Protein AF-A0A091N7Y8-F1 (afdb_monomer)

Radius of gyration: 22.03 Å; Cα contacts (8 Å, |Δi|>4): 168; chains: 1; bounding box: 53×44×70 Å

Mean predicted aligned error: 7.28 Å

Foldseek 3Di:
DDELFADDAFPVRLVVLQVCCVPPPPDKDKDWHVLVCLLVVHTGIWIKHFDHPPDQDDPDDDDDDDDGFPVCVVRCVVCVRGMDTDDDDDDDDPVRVVVVVVVCVPCVVVVLVDFSCVVNVVSLVVLVVSLVVLVVVLVVVVVVPPDDPDDPDPPPDPDRSVVSSVVSVVSSVVSNVVSVVSVVVSCVVPVPPDDD

Nearest PDB structures (foldseek):
  6r7i-assembly1_E  TM=8.493E-01  e=4.326E-23  Homo sapiens
  8h38-assembly1_E  TM=5.461E-01  e=2.157E-26  Homo sapiens
  8h3f-assembly1_E  TM=5.373E-01  e=2.561E-25  Homo sapiens
  5m5q-assembly1_A  TM=9.491E-01  e=1.178E-13  Homo sapiens
  5joh-assembly1_A  TM=9.517E-01  e=1.909E-13  Homo sapiens

Structure (mmCIF, N/CA/C/O backbone):
data_AF-A0A091N7Y8-F1
#
_entry.id   AF-A0A091N7Y8-F1
#
loop_
_atom_site.group_PDB
_atom_site.id
_atom_site.type_symbol
_atom_site.label_atom_id
_atom_site.label_alt_id
_atom_site.label_comp_id
_atom_site.label_asym_id
_atom_site.label_entity_id
_atom_site.label_seq_id
_atom_site.pdbx_PDB_ins_code
_atom_site.Cartn_x
_atom_site.Cartn_y
_atom_site.Cartn_z
_atom_site.occupancy
_atom_site.B_iso_or_equiv
_atom_site.auth_seq_id
_atom_site.auth_comp_id
_atom_site.auth_asym_id
_atom_site.auth_atom_id
_atom_site.pdbx_PDB_model_num
ATOM 1 N N . SER A 1 1 ? 11.235 -3.867 3.931 1.00 92.50 1 SER A N 1
ATOM 2 C CA . SER A 1 1 ? 9.963 -3.107 3.927 1.00 92.50 1 SER A CA 1
ATOM 3 C C . SER A 1 1 ? 10.122 -1.894 3.040 1.00 92.50 1 SER A C 1
ATOM 5 O O . SER A 1 1 ? 11.220 -1.352 3.007 1.00 92.50 1 SER A O 1
ATOM 7 N N . HIS A 1 2 ? 9.055 -1.456 2.370 1.00 95.88 2 HIS A N 1
ATOM 8 C CA . HIS A 1 2 ? 9.052 -0.320 1.440 1.00 95.88 2 HIS A CA 1
ATOM 9 C C . HIS A 1 2 ? 8.059 0.753 1.912 1.00 95.88 2 HIS A C 1
ATOM 11 O O . HIS A 1 2 ? 6.894 0.698 1.537 1.00 95.88 2 HIS A O 1
ATOM 17 N N . PRO A 1 3 ? 8.460 1.694 2.786 1.00 95.25 3 PRO A N 1
ATOM 18 C CA . PRO A 1 3 ? 7.527 2.651 3.381 1.00 95.25 3 PRO A CA 1
ATOM 19 C C . PRO A 1 3 ? 7.089 3.731 2.382 1.00 95.25 3 PRO A C 1
ATOM 21 O O . PRO A 1 3 ? 7.898 4.553 1.958 1.00 95.25 3 PRO A O 1
ATOM 24 N N . GLY A 1 4 ? 5.806 3.754 2.029 1.00 92.62 4 GLY A N 1
ATOM 25 C CA . GLY A 1 4 ? 5.171 4.820 1.250 1.00 92.62 4 GLY A CA 1
ATOM 26 C C . GLY A 1 4 ? 5.245 4.670 -0.272 1.00 92.62 4 GLY A C 1
ATOM 27 O O . GLY A 1 4 ? 4.566 5.418 -0.979 1.00 92.62 4 GLY A O 1
ATOM 28 N N . TYR A 1 5 ? 5.976 3.691 -0.806 1.00 93.50 5 TYR A N 1
ATOM 29 C CA . TYR A 1 5 ? 6.160 3.504 -2.254 1.00 93.50 5 TYR A CA 1
ATOM 30 C C . TYR A 1 5 ? 5.699 2.140 -2.787 1.00 93.50 5 TYR A C 1
ATOM 32 O O . TYR A 1 5 ? 5.979 1.821 -3.941 1.00 93.50 5 TYR A O 1
ATOM 40 N N . GLY A 1 6 ? 4.919 1.387 -2.006 1.00 94.12 6 GLY A N 1
ATOM 41 C CA . GLY A 1 6 ? 4.244 0.167 -2.453 1.00 94.12 6 GLY A CA 1
ATOM 42 C C . GLY A 1 6 ? 5.090 -1.101 -2.358 1.00 94.12 6 GLY A C 1
ATOM 43 O O . GLY A 1 6 ? 6.282 -1.070 -2.054 1.00 94.12 6 GLY A O 1
ATOM 44 N N . CYS A 1 7 ? 4.452 -2.240 -2.629 1.00 95.50 7 CYS A N 1
ATOM 45 C CA . CYS A 1 7 ? 5.083 -3.554 -2.544 1.00 95.50 7 CYS A CA 1
ATOM 46 C C . CYS A 1 7 ? 5.507 -4.023 -3.939 1.00 95.50 7 CYS A C 1
ATOM 48 O O . CYS A 1 7 ? 4.667 -4.420 -4.744 1.00 95.50 7 CYS A O 1
ATOM 50 N N . TRP A 1 8 ? 6.808 -3.954 -4.205 1.00 95.06 8 TRP A N 1
ATOM 51 C CA . TRP A 1 8 ? 7.482 -4.360 -5.442 1.00 95.06 8 TRP A CA 1
ATOM 52 C C . TRP A 1 8 ? 8.977 -4.565 -5.146 1.00 95.06 8 TRP A C 1
ATOM 54 O O . TRP A 1 8 ? 9.413 -4.222 -4.049 1.00 95.06 8 TRP A O 1
ATOM 64 N N . LEU A 1 9 ? 9.759 -5.121 -6.077 1.00 95.81 9 LEU A N 1
ATOM 65 C CA . LEU A 1 9 ? 11.206 -5.328 -5.900 1.00 95.81 9 LEU A CA 1
ATOM 66 C C . LEU A 1 9 ? 12.018 -4.341 -6.754 1.00 95.81 9 LEU A C 1
ATOM 68 O O . LEU A 1 9 ? 11.842 -4.306 -7.975 1.00 95.81 9 LEU A O 1
ATOM 72 N N . SER A 1 10 ? 12.913 -3.579 -6.120 1.00 95.44 10 SER A N 1
ATOM 73 C CA . SER A 1 10 ? 13.912 -2.732 -6.793 1.00 95.44 10 SER A CA 1
ATOM 74 C C . SER A 1 10 ? 15.001 -3.559 -7.477 1.00 95.44 10 SER A C 1
ATOM 76 O O . SER A 1 10 ? 15.125 -4.763 -7.233 1.00 95.44 10 SER A O 1
ATOM 78 N N . GLY A 1 11 ? 15.861 -2.929 -8.284 1.00 94.56 11 GLY A N 1
ATOM 79 C CA . GLY A 1 11 ? 17.008 -3.628 -8.881 1.00 94.56 11 GLY A CA 1
ATOM 80 C C . GLY A 1 11 ? 17.951 -4.273 -7.851 1.00 94.56 11 GLY A C 1
ATOM 81 O O . GLY A 1 11 ? 18.497 -5.359 -8.087 1.00 94.56 11 GLY A O 1
ATOM 82 N N . ILE A 1 12 ? 18.097 -3.648 -6.677 1.00 96.69 12 ILE A N 1
ATOM 83 C CA . ILE A 1 12 ? 18.888 -4.180 -5.555 1.00 96.69 12 ILE A CA 1
ATOM 84 C C . ILE A 1 12 ? 18.196 -5.406 -4.952 1.00 96.69 12 ILE A C 1
ATOM 86 O O . ILE A 1 12 ? 18.847 -6.432 -4.722 1.00 96.69 12 ILE A O 1
ATOM 90 N N . ASP A 1 13 ? 16.880 -5.329 -4.743 1.00 97.56 13 ASP A N 1
ATOM 91 C CA . ASP A 1 13 ? 16.094 -6.436 -4.194 1.00 97.56 13 ASP A CA 1
ATOM 92 C C . ASP A 1 13 ? 16.109 -7.641 -5.133 1.00 97.56 13 ASP A C 1
ATOM 94 O O . ASP A 1 13 ? 16.337 -8.763 -4.686 1.00 97.56 13 ASP A O 1
ATOM 98 N N . VAL A 1 14 ? 15.937 -7.418 -6.441 1.00 96.25 14 VAL A N 1
ATOM 99 C CA . VAL A 1 14 ? 15.987 -8.485 -7.448 1.00 96.25 14 VAL A CA 1
ATOM 100 C C . VAL A 1 14 ? 17.349 -9.172 -7.442 1.00 96.25 14 VAL A C 1
ATOM 102 O O . VAL A 1 14 ? 17.414 -10.400 -7.369 1.00 96.25 14 VAL A O 1
ATOM 105 N N . SER A 1 15 ? 18.438 -8.401 -7.456 1.00 95.81 15 SER A N 1
ATOM 106 C CA . SER A 1 15 ? 19.800 -8.951 -7.438 1.00 95.81 15 SER A CA 1
ATOM 107 C C . SER A 1 15 ? 20.057 -9.791 -6.183 1.00 95.81 15 SER A C 1
ATOM 109 O O . SER A 1 15 ? 20.600 -10.895 -6.265 1.00 95.81 15 SER A O 1
ATOM 111 N N . THR A 1 16 ? 19.608 -9.299 -5.026 1.00 97.06 16 THR A N 1
ATOM 112 C CA . THR A 1 16 ? 19.744 -9.985 -3.734 1.00 97.06 16 THR A CA 1
ATOM 113 C C . THR A 1 16 ? 18.896 -11.257 -3.683 1.00 97.06 16 THR A C 1
ATOM 115 O O . THR A 1 16 ? 19.377 -12.317 -3.281 1.00 97.06 16 THR A O 1
ATOM 118 N N . GLN A 1 17 ? 17.650 -11.186 -4.152 1.00 97.19 17 GLN A N 1
ATOM 119 C CA . GLN A 1 17 ? 16.730 -12.318 -4.208 1.00 97.19 17 GLN A CA 1
ATOM 120 C C . GLN A 1 17 ? 17.243 -13.422 -5.140 1.00 97.19 17 GLN A C 1
ATOM 122 O O . GLN A 1 17 ? 17.154 -14.597 -4.793 1.00 97.19 17 GLN A O 1
ATOM 127 N N . MET A 1 18 ? 17.815 -13.071 -6.298 1.00 95.75 18 MET A N 1
ATOM 128 C CA . MET A 1 18 ? 18.426 -14.043 -7.213 1.00 95.75 18 MET A CA 1
ATOM 129 C C . MET A 1 18 ? 19.596 -14.792 -6.568 1.00 95.75 18 MET A C 1
ATOM 131 O O . MET A 1 18 ? 19.709 -16.003 -6.748 1.00 95.75 18 MET A O 1
ATOM 135 N N . LEU A 1 19 ? 20.446 -14.092 -5.809 1.00 96.62 19 LEU A N 1
ATOM 136 C CA . LEU A 1 19 ? 21.555 -14.712 -5.082 1.00 96.62 19 LEU A CA 1
ATOM 137 C C . LEU A 1 19 ? 21.033 -15.684 -4.017 1.00 96.62 19 LEU A C 1
ATOM 139 O O . LEU A 1 19 ? 21.480 -16.828 -3.958 1.00 96.62 19 LEU A O 1
ATOM 143 N N . ASN A 1 20 ? 20.049 -15.271 -3.218 1.00 97.50 20 ASN A N 1
ATOM 144 C CA . ASN A 1 20 ? 19.491 -16.129 -2.171 1.00 97.50 20 ASN A CA 1
ATOM 145 C C . ASN A 1 20 ? 18.757 -17.350 -2.747 1.00 97.50 20 ASN A C 1
ATOM 147 O O . ASN A 1 20 ? 18.970 -18.458 -2.264 1.00 97.50 20 ASN A O 1
ATOM 151 N N . GLN A 1 21 ? 17.983 -17.191 -3.829 1.00 96.62 21 GLN A N 1
ATOM 152 C CA . GLN A 1 21 ? 17.360 -18.317 -4.543 1.00 96.62 21 GLN A CA 1
ATOM 153 C C . GLN A 1 21 ? 18.395 -19.287 -5.149 1.00 96.62 21 GLN A C 1
ATOM 155 O O . GLN A 1 21 ? 18.096 -20.458 -5.355 1.00 96.62 21 GLN A O 1
ATOM 160 N N . GLN A 1 22 ? 19.621 -18.837 -5.443 1.00 94.94 22 GLN A N 1
ATOM 161 C CA . GLN A 1 22 ? 20.667 -19.713 -5.978 1.00 94.94 22 GLN A CA 1
ATOM 162 C C . GLN A 1 22 ? 21.297 -20.616 -4.906 1.00 94.94 22 GLN A C 1
ATOM 164 O O . GLN A 1 22 ? 21.658 -21.753 -5.210 1.00 94.94 22 GLN A O 1
ATOM 169 N N . PHE A 1 23 ? 21.453 -20.122 -3.675 1.00 96.25 23 PHE A N 1
ATOM 170 C CA . PHE A 1 23 ? 22.212 -20.819 -2.626 1.00 96.25 23 PHE A CA 1
ATOM 171 C C . PHE A 1 23 ? 21.363 -21.325 -1.452 1.00 96.25 23 PHE A C 1
ATOM 173 O O . PHE A 1 23 ? 21.835 -22.169 -0.694 1.00 96.25 23 PHE A O 1
ATOM 180 N N . GLN A 1 24 ? 20.136 -20.827 -1.282 1.00 95.94 24 GLN A N 1
ATOM 181 C CA . GLN A 1 24 ? 19.250 -21.128 -0.149 1.00 95.94 24 GLN A CA 1
ATOM 182 C C . GLN A 1 24 ? 17.819 -21.433 -0.613 1.00 95.94 24 GLN A C 1
ATOM 184 O O . GLN A 1 24 ? 16.845 -20.925 -0.064 1.00 95.94 24 GLN A O 1
ATOM 189 N N . GLU A 1 25 ? 17.680 -22.251 -1.653 1.00 93.12 25 GLU A N 1
ATOM 190 C CA . GLU A 1 25 ? 16.362 -22.637 -2.157 1.00 93.12 25 GLU A CA 1
ATOM 191 C C . GLU A 1 25 ? 15.661 -23.610 -1.177 1.00 93.12 25 GLU A C 1
ATOM 193 O O . GLU A 1 25 ? 16.293 -24.577 -0.740 1.00 93.12 25 GLU A O 1
ATOM 198 N N . PRO A 1 26 ? 14.366 -23.416 -0.840 1.00 95.31 26 PRO A N 1
ATOM 199 C CA . PRO A 1 26 ? 13.443 -22.388 -1.335 1.00 95.31 26 PRO A CA 1
ATOM 200 C C . PRO A 1 26 ? 13.566 -21.020 -0.643 1.00 95.31 26 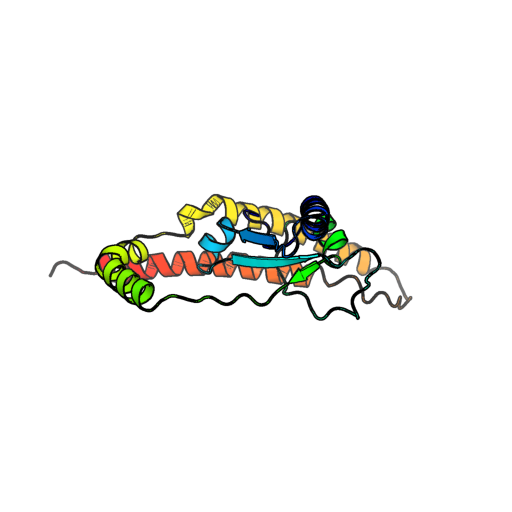PRO A C 1
ATOM 202 O O . PRO A 1 26 ? 13.544 -20.935 0.582 1.00 95.31 26 PRO A O 1
ATOM 205 N N . PHE A 1 27 ? 13.568 -19.936 -1.436 1.00 97.62 27 PHE A N 1
ATOM 206 C CA . PHE A 1 27 ? 13.603 -18.556 -0.925 1.00 97.62 27 PHE A CA 1
ATOM 207 C C . PHE A 1 27 ? 12.477 -17.670 -1.497 1.00 97.62 27 PHE A C 1
ATOM 209 O O . PHE A 1 27 ? 12.131 -17.769 -2.675 1.00 97.62 27 PHE A O 1
ATOM 216 N N . VAL A 1 28 ? 11.895 -16.777 -0.690 1.00 97.75 28 VAL A N 1
ATOM 217 C CA . VAL A 1 28 ? 10.803 -15.866 -1.099 1.00 97.75 28 VAL A CA 1
ATOM 218 C C . VAL A 1 28 ? 11.030 -14.464 -0.537 1.00 97.75 28 VAL A C 1
ATOM 220 O O . VAL A 1 28 ? 11.398 -14.316 0.627 1.00 97.75 28 VAL A O 1
ATOM 223 N N . ALA A 1 29 ? 10.804 -13.435 -1.355 1.00 97.94 29 ALA A N 1
ATOM 224 C CA . ALA A 1 29 ? 10.858 -12.047 -0.914 1.00 97.94 29 ALA A CA 1
ATOM 225 C C . ALA A 1 29 ? 9.470 -11.598 -0.449 1.00 97.94 29 ALA A C 1
ATOM 227 O O . ALA A 1 29 ? 8.511 -11.654 -1.215 1.00 97.94 29 ALA A O 1
ATOM 228 N N . VAL A 1 30 ? 9.362 -11.117 0.788 1.00 97.94 30 VAL A N 1
ATOM 229 C CA . VAL A 1 30 ? 8.138 -10.490 1.306 1.00 97.94 30 VAL A CA 1
ATOM 230 C C . VAL A 1 30 ? 8.391 -9.003 1.498 1.00 97.94 30 VAL A C 1
ATOM 232 O O . VAL A 1 30 ? 9.322 -8.602 2.200 1.00 97.94 30 VAL A O 1
ATOM 235 N N . VAL A 1 31 ? 7.544 -8.179 0.893 1.00 97.88 31 VAL A N 1
ATOM 236 C CA . VAL A 1 31 ? 7.585 -6.721 1.014 1.00 97.88 31 VAL A CA 1
ATOM 237 C C . VAL A 1 31 ? 6.347 -6.265 1.768 1.00 97.88 31 VAL A C 1
ATOM 239 O O . VAL A 1 31 ? 5.243 -6.733 1.512 1.00 97.88 31 VAL A O 1
ATOM 242 N N . ILE A 1 32 ? 6.548 -5.355 2.718 1.00 97.69 32 ILE A N 1
ATOM 243 C CA . ILE A 1 32 ? 5.491 -4.738 3.519 1.00 97.69 32 ILE A CA 1
ATOM 244 C C . ILE A 1 32 ? 5.654 -3.225 3.409 1.00 97.69 32 ILE A C 1
ATOM 246 O O . ILE A 1 32 ? 6.766 -2.719 3.616 1.00 97.69 32 ILE A O 1
ATOM 250 N N . ASP A 1 33 ? 4.556 -2.522 3.132 1.00 96.88 33 ASP A N 1
ATOM 251 C CA . ASP A 1 33 ? 4.467 -1.062 3.203 1.00 96.88 33 ASP A CA 1
ATOM 252 C C . ASP A 1 33 ? 3.663 -0.659 4.457 1.00 96.88 33 ASP A C 1
ATOM 254 O O . ASP A 1 33 ? 2.423 -0.656 4.442 1.00 96.88 33 ASP A O 1
ATOM 258 N N . PRO A 1 34 ? 4.342 -0.352 5.581 1.00 95.69 34 PRO A N 1
ATOM 259 C CA . PRO A 1 34 ? 3.660 -0.005 6.825 1.00 95.69 34 PRO A CA 1
ATOM 260 C C . PRO A 1 34 ? 2.919 1.332 6.720 1.00 95.69 34 PRO A C 1
ATOM 262 O O . PRO A 1 34 ? 1.841 1.482 7.290 1.00 95.69 34 PRO A O 1
ATOM 265 N N . THR A 1 35 ? 3.452 2.284 5.953 1.00 95.00 35 THR A N 1
ATOM 266 C CA . THR A 1 35 ? 2.857 3.610 5.783 1.00 95.00 35 THR A CA 1
ATOM 267 C C . THR A 1 35 ? 1.524 3.505 5.052 1.00 95.00 35 THR A C 1
ATOM 269 O O . THR A 1 35 ? 0.509 3.986 5.550 1.00 95.00 35 THR A O 1
ATOM 272 N N . ARG A 1 36 ? 1.484 2.785 3.924 1.00 94.25 36 ARG A N 1
ATOM 273 C CA . ARG A 1 36 ? 0.230 2.540 3.191 1.00 94.25 36 ARG A CA 1
ATOM 274 C C . ARG A 1 36 ? -0.746 1.671 3.963 1.00 94.25 36 ARG A C 1
ATOM 276 O O . ARG A 1 36 ? -1.949 1.842 3.801 1.00 94.25 36 ARG A O 1
ATOM 283 N N . THR A 1 37 ? -0.250 0.764 4.806 1.00 94.69 37 THR A N 1
ATOM 284 C CA . THR A 1 37 ? -1.114 -0.046 5.674 1.00 94.69 37 THR A CA 1
ATOM 285 C C . THR A 1 37 ? -1.926 0.830 6.627 1.00 94.69 37 THR A C 1
ATOM 287 O O . THR A 1 37 ? -3.128 0.615 6.782 1.00 94.69 37 THR A O 1
ATOM 290 N N . ILE A 1 38 ? -1.292 1.847 7.219 1.00 91.31 38 ILE A N 1
ATOM 291 C CA . ILE A 1 38 ? -1.964 2.809 8.102 1.00 91.31 38 ILE A CA 1
ATOM 292 C C . ILE A 1 38 ? -2.967 3.656 7.308 1.00 91.31 38 ILE A C 1
ATOM 294 O O . ILE A 1 38 ? -4.106 3.810 7.743 1.00 91.31 38 ILE A O 1
ATOM 298 N N . SER A 1 39 ? -2.572 4.166 6.136 1.00 89.44 39 SER A N 1
ATOM 299 C CA . SER A 1 39 ? -3.417 5.052 5.320 1.00 89.44 39 SER A CA 1
ATOM 300 C C . SER A 1 39 ? -4.649 4.366 4.741 1.00 89.44 39 SER A C 1
ATOM 302 O O . SER A 1 39 ? -5.750 4.908 4.808 1.00 89.44 39 SER A O 1
ATOM 304 N N . ALA A 1 40 ? -4.479 3.161 4.199 1.00 89.44 40 ALA A N 1
ATOM 305 C CA . ALA A 1 40 ? -5.557 2.420 3.556 1.00 89.44 40 ALA A CA 1
ATOM 306 C C . ALA A 1 40 ? -6.419 1.622 4.550 1.00 89.44 40 ALA A C 1
ATOM 308 O O . ALA A 1 40 ? -7.472 1.113 4.167 1.00 89.44 40 ALA A O 1
ATOM 309 N N . GLY A 1 41 ? -5.965 1.443 5.798 1.00 89.56 41 GLY A N 1
ATOM 310 C CA . GLY A 1 41 ? -6.630 0.581 6.782 1.00 89.56 41 GLY A CA 1
ATOM 311 C C . GLY A 1 41 ? -6.614 -0.910 6.414 1.00 89.56 41 GLY A C 1
ATOM 312 O O . GLY A 1 41 ? -7.377 -1.698 6.971 1.00 89.56 41 GLY A O 1
ATOM 313 N N . LYS A 1 42 ? -5.757 -1.309 5.468 1.00 93.19 42 LYS A N 1
ATOM 314 C CA . LYS A 1 42 ? -5.602 -2.682 4.972 1.00 93.19 42 LYS A CA 1
ATOM 315 C C . LYS A 1 42 ? -4.121 -3.014 4.876 1.00 93.19 42 LYS A C 1
ATOM 317 O O . LYS A 1 42 ? -3.344 -2.208 4.377 1.00 93.19 42 LYS A O 1
ATOM 322 N N . VAL A 1 43 ? -3.746 -4.217 5.314 1.00 95.88 43 VAL A N 1
ATOM 323 C CA . VAL A 1 43 ? -2.361 -4.704 5.242 1.00 95.88 43 VAL A CA 1
ATOM 324 C C . VAL A 1 43 ? -1.868 -4.656 3.797 1.00 95.88 43 VAL A C 1
ATOM 326 O O . VAL A 1 43 ? -2.414 -5.334 2.926 1.00 95.88 43 VAL A O 1
ATOM 329 N N . ASN A 1 44 ? -0.841 -3.843 3.554 1.00 95.44 44 ASN A N 1
ATOM 330 C CA . ASN A 1 44 ? -0.170 -3.734 2.267 1.00 95.44 44 ASN A CA 1
ATOM 331 C C . ASN A 1 44 ? 1.069 -4.636 2.287 1.00 95.44 44 ASN A C 1
ATOM 333 O O . ASN A 1 44 ? 2.092 -4.300 2.892 1.00 95.44 44 ASN A O 1
ATOM 337 N N . LEU A 1 45 ? 0.923 -5.821 1.696 1.00 96.31 45 LEU A N 1
ATOM 338 C CA . LEU A 1 45 ? 1.913 -6.889 1.709 1.00 96.31 45 LEU A CA 1
ATOM 339 C C . LEU A 1 45 ? 1.921 -7.578 0.347 1.00 96.31 45 LEU A C 1
ATOM 341 O O . LEU A 1 45 ? 0.863 -7.932 -0.171 1.00 96.31 45 LEU A O 1
ATOM 345 N N . GLY A 1 46 ? 3.114 -7.794 -0.200 1.00 96.00 46 GLY A N 1
ATOM 346 C CA . GLY A 1 46 ? 3.329 -8.606 -1.394 1.00 96.00 46 GLY A CA 1
ATOM 347 C C . GLY A 1 46 ? 4.383 -9.681 -1.154 1.00 96.00 46 GLY A C 1
ATOM 348 O O . GLY A 1 46 ? 5.348 -9.459 -0.419 1.00 96.00 46 GLY A O 1
ATOM 349 N N . ALA A 1 47 ? 4.197 -10.842 -1.776 1.00 97.19 47 ALA A N 1
ATOM 350 C CA . ALA A 1 47 ? 5.188 -11.910 -1.829 1.00 97.19 47 ALA A CA 1
ATOM 351 C C . ALA A 1 47 ? 5.643 -12.094 -3.277 1.00 97.19 47 ALA A C 1
ATOM 353 O O . ALA A 1 47 ? 4.815 -12.145 -4.187 1.00 97.19 47 ALA A O 1
ATOM 354 N N . PHE A 1 48 ? 6.951 -12.184 -3.487 1.00 96.12 48 PHE A N 1
ATOM 355 C CA . PHE A 1 48 ? 7.558 -12.164 -4.810 1.00 96.12 48 PHE A CA 1
ATOM 356 C C . PHE A 1 48 ? 8.669 -13.199 -4.934 1.00 96.12 48 PHE A C 1
ATOM 358 O O . PHE A 1 48 ? 9.381 -13.510 -3.972 1.00 96.12 48 PHE A O 1
ATOM 365 N N . ARG A 1 49 ? 8.854 -13.689 -6.159 1.00 96.19 49 ARG A N 1
ATOM 366 C CA . ARG A 1 49 ? 10.010 -14.497 -6.556 1.00 96.19 49 ARG A CA 1
ATOM 367 C C . ARG A 1 49 ? 10.564 -14.000 -7.876 1.00 96.19 49 ARG A C 1
ATOM 369 O O . ARG A 1 49 ? 9.805 -13.607 -8.758 1.00 96.19 49 ARG A O 1
ATOM 376 N N . THR A 1 50 ? 11.885 -14.033 -8.010 1.00 95.81 50 THR A N 1
ATOM 377 C CA . THR A 1 50 ? 12.561 -13.627 -9.244 1.00 95.81 50 THR A CA 1
ATOM 378 C C . THR A 1 50 ? 12.630 -14.785 -10.227 1.00 95.81 50 THR A C 1
ATOM 380 O O . THR A 1 50 ? 12.768 -15.951 -9.836 1.00 95.81 50 THR A O 1
ATOM 383 N N . TYR A 1 51 ? 12.542 -14.467 -11.516 1.00 94.44 51 TYR A N 1
ATOM 384 C CA . TYR A 1 51 ? 12.760 -15.447 -12.571 1.00 94.44 51 TYR A CA 1
ATOM 385 C C . TYR A 1 51 ? 14.249 -15.842 -12.645 1.00 94.44 51 TYR A C 1
ATOM 387 O O . TYR A 1 51 ? 15.126 -14.986 -12.492 1.00 94.44 51 TYR A O 1
ATOM 395 N N . PRO A 1 52 ? 14.573 -17.123 -12.901 1.00 92.25 52 PRO A N 1
ATOM 396 C CA . PRO A 1 52 ? 15.951 -17.551 -13.128 1.00 92.25 52 PRO A CA 1
ATOM 397 C C . PRO A 1 52 ? 16.592 -16.864 -14.342 1.00 92.25 52 PRO A C 1
ATOM 399 O O . PRO A 1 52 ? 15.911 -16.506 -15.305 1.00 92.25 52 PRO A O 1
ATOM 402 N N . LYS A 1 53 ? 17.928 -16.739 -14.347 1.00 89.38 53 LYS A N 1
ATOM 403 C CA . LYS A 1 53 ? 18.660 -16.204 -15.509 1.00 89.38 53 LYS A CA 1
ATOM 404 C C . LYS A 1 53 ? 18.345 -17.023 -16.764 1.00 89.38 53 LYS A C 1
ATOM 406 O O . LYS A 1 53 ? 18.463 -18.243 -16.754 1.00 89.38 53 LYS A O 1
ATOM 411 N N . GLY A 1 54 ? 17.983 -16.334 -17.845 1.00 87.81 54 GLY A N 1
ATOM 412 C CA . GLY A 1 54 ? 17.660 -16.950 -19.136 1.00 87.81 54 GLY A CA 1
ATOM 413 C C . GLY A 1 54 ? 16.205 -17.400 -19.287 1.00 87.81 54 GLY A C 1
ATOM 414 O O . GLY A 1 54 ? 15.800 -17.733 -20.398 1.00 87.81 54 GLY A O 1
ATOM 415 N N . TYR A 1 55 ? 15.400 -17.361 -18.222 1.00 89.69 55 TYR A N 1
ATOM 416 C CA . TYR A 1 55 ? 13.960 -17.562 -18.334 1.00 89.69 55 TYR A CA 1
ATOM 417 C C . TYR A 1 55 ? 13.281 -16.262 -18.773 1.00 89.69 55 TYR A C 1
ATOM 419 O O . TYR A 1 55 ? 13.480 -15.212 -18.162 1.00 89.69 55 TYR A O 1
ATOM 427 N N . LYS A 1 56 ? 12.463 -16.338 -19.825 1.00 84.56 56 LYS A N 1
ATOM 428 C CA . LYS A 1 56 ? 11.612 -15.233 -20.269 1.00 84.56 56 LYS A CA 1
ATOM 429 C C . LYS A 1 56 ? 10.156 -15.621 -20.006 1.00 84.56 56 LYS A C 1
ATOM 431 O O . LYS A 1 56 ? 9.721 -16.633 -20.558 1.00 84.56 56 LYS A O 1
ATOM 436 N N . PRO A 1 57 ? 9.411 -14.866 -19.184 1.00 82.25 57 PRO A N 1
ATOM 437 C CA . PRO A 1 57 ? 8.013 -15.181 -18.944 1.00 82.25 57 PRO A CA 1
ATOM 438 C C . PRO A 1 57 ? 7.197 -15.067 -20.245 1.00 82.25 57 PRO A C 1
ATOM 440 O O . PRO A 1 57 ? 7.514 -14.216 -21.088 1.00 82.25 57 PRO A O 1
ATOM 443 N N . PRO A 1 58 ? 6.168 -15.914 -20.440 1.00 79.62 58 PRO A N 1
ATOM 444 C CA . PRO A 1 58 ? 5.145 -15.660 -21.455 1.00 79.62 58 PRO A CA 1
ATOM 445 C C . PRO A 1 58 ? 4.474 -14.309 -21.161 1.00 79.62 58 PRO A C 1
ATOM 447 O O . PRO A 1 58 ? 4.409 -13.929 -19.994 1.00 79.62 58 PRO A O 1
ATOM 450 N N . ASP A 1 59 ? 4.041 -13.583 -22.205 1.00 65.25 59 ASP A N 1
ATOM 451 C CA . ASP A 1 59 ? 3.532 -12.200 -22.107 1.00 65.25 59 ASP A CA 1
ATOM 452 C C . ASP A 1 59 ? 2.652 -12.015 -20.860 1.00 65.25 59 ASP A C 1
ATOM 454 O O . ASP A 1 59 ? 1.616 -12.665 -20.708 1.00 65.25 59 ASP A O 1
ATOM 458 N N . GLU A 1 60 ? 3.146 -11.193 -19.930 1.00 63.56 60 GLU A N 1
ATOM 459 C CA . GLU A 1 60 ? 2.605 -11.096 -18.578 1.00 63.56 60 GLU A CA 1
ATOM 460 C C . GLU A 1 60 ? 1.177 -10.544 -18.584 1.00 63.56 60 GLU A C 1
ATOM 462 O O . GLU A 1 60 ? 0.855 -9.576 -19.278 1.00 63.56 60 GLU A O 1
ATOM 467 N N . GLY A 1 61 ? 0.327 -11.152 -17.751 1.00 56.88 61 GLY A N 1
ATOM 468 C CA . GLY A 1 61 ? -0.962 -10.581 -17.384 1.00 56.88 61 GLY A CA 1
ATOM 469 C C . GLY A 1 61 ? -0.800 -9.240 -16.653 1.00 56.88 61 GLY A C 1
ATOM 470 O O . GLY A 1 61 ? 0.296 -8.894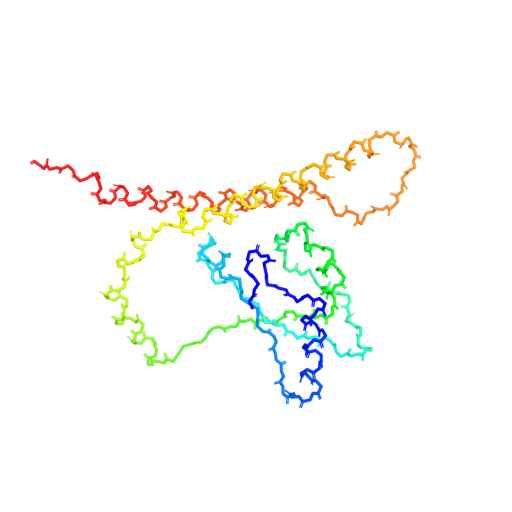 -16.209 1.00 56.88 61 GLY A O 1
ATOM 471 N N . PRO A 1 62 ? -1.883 -8.459 -16.523 1.00 53.47 62 PRO A N 1
ATOM 472 C CA . PRO A 1 62 ? -1.820 -7.133 -15.923 1.00 53.47 62 PRO A CA 1
ATOM 473 C C . PRO A 1 62 ? -1.314 -7.217 -14.478 1.00 53.47 62 PRO A C 1
ATOM 475 O O . PRO A 1 62 ? -1.962 -7.809 -13.617 1.00 53.47 62 PRO A O 1
ATOM 478 N N . SER A 1 63 ? -0.158 -6.602 -14.217 1.00 63.97 63 SER A N 1
ATOM 479 C CA . SER A 1 63 ? 0.311 -6.341 -12.856 1.00 63.97 63 SER A CA 1
ATOM 480 C C . SER A 1 63 ? -0.697 -5.435 -12.142 1.00 63.97 63 SER A C 1
ATOM 482 O O . SER A 1 63 ? -1.235 -4.500 -12.745 1.00 63.97 63 SER A O 1
ATOM 484 N N . GLU A 1 64 ? -0.989 -5.722 -10.872 1.00 70.44 64 GLU A N 1
ATOM 485 C CA . GLU A 1 64 ? -1.912 -4.916 -10.071 1.00 70.44 64 GLU A CA 1
ATOM 486 C C . GLU A 1 64 ? -1.387 -3.474 -9.982 1.00 70.44 64 GLU A C 1
ATOM 488 O O . GLU A 1 64 ? -0.261 -3.234 -9.543 1.00 70.44 64 GLU A O 1
ATOM 493 N N . TYR A 1 65 ? -2.192 -2.502 -10.431 1.00 80.19 65 TYR A N 1
ATOM 494 C CA . TYR A 1 65 ? -1.786 -1.096 -10.436 1.00 80.19 65 TYR A CA 1
ATOM 495 C C . TYR A 1 65 ? -1.541 -0.607 -9.009 1.00 80.19 65 TYR A C 1
ATOM 497 O O . TYR A 1 65 ? -2.423 -0.660 -8.150 1.00 80.19 65 TYR A O 1
ATOM 505 N N . GLN A 1 66 ? -0.362 -0.039 -8.783 1.00 84.56 66 GLN A N 1
ATOM 506 C CA . GLN A 1 66 ? -0.017 0.638 -7.544 1.00 84.56 66 GLN A CA 1
ATOM 507 C C . GLN A 1 66 ? 0.525 2.027 -7.873 1.00 84.56 66 GLN A C 1
ATOM 509 O O . GLN A 1 66 ? 1.328 2.190 -8.786 1.00 84.56 66 GLN A O 1
ATOM 514 N N . THR A 1 67 ? 0.123 3.033 -7.098 1.00 87.56 67 THR A N 1
ATOM 515 C CA . THR A 1 67 ? 0.721 4.371 -7.162 1.00 87.56 67 THR A CA 1
ATOM 516 C C . THR A 1 67 ? 2.195 4.271 -6.783 1.00 87.56 67 THR A C 1
ATOM 518 O O . THR A 1 67 ? 2.492 3.926 -5.641 1.00 87.56 67 THR A O 1
ATOM 521 N N . ILE A 1 68 ? 3.116 4.555 -7.699 1.00 92.50 68 ILE A N 1
ATOM 522 C CA . ILE A 1 68 ? 4.559 4.609 -7.422 1.00 92.50 68 ILE A CA 1
ATOM 523 C C . ILE A 1 68 ? 4.994 6.080 -7.484 1.00 92.50 68 ILE A C 1
ATOM 525 O O . ILE A 1 68 ? 4.607 6.763 -8.438 1.00 92.50 68 ILE A O 1
ATOM 529 N N . PRO A 1 69 ? 5.740 6.593 -6.489 1.00 91.94 69 PRO A N 1
ATOM 530 C CA . PRO A 1 69 ? 6.308 7.936 -6.557 1.00 91.94 69 PRO A CA 1
ATOM 531 C C . PRO A 1 69 ? 7.224 8.122 -7.771 1.00 91.94 69 PRO A C 1
ATOM 533 O O . PRO A 1 69 ? 7.896 7.176 -8.197 1.00 91.94 69 PRO A O 1
ATOM 536 N N . LEU A 1 70 ? 7.282 9.332 -8.323 1.00 90.12 70 LEU A N 1
ATOM 537 C CA . LEU A 1 70 ? 8.053 9.639 -9.533 1.00 90.12 70 LEU A CA 1
ATOM 538 C C . LEU A 1 70 ? 9.534 9.288 -9.392 1.00 90.12 70 LEU A C 1
ATOM 540 O O . LEU A 1 70 ? 10.110 8.685 -10.292 1.00 90.12 70 LEU A O 1
ATOM 544 N N . ASN A 1 71 ? 10.132 9.553 -8.233 1.00 91.31 71 ASN A N 1
ATOM 545 C CA . ASN A 1 71 ? 11.533 9.223 -7.956 1.00 91.31 71 ASN A CA 1
ATOM 546 C C . ASN A 1 71 ? 11.837 7.708 -7.906 1.00 91.31 71 ASN A C 1
ATOM 548 O O . ASN A 1 71 ? 12.992 7.320 -7.728 1.00 91.31 71 ASN A O 1
ATOM 552 N N . LYS A 1 72 ? 10.819 6.845 -8.016 1.00 91.62 72 LYS A N 1
ATOM 553 C CA . LYS A 1 72 ? 10.935 5.379 -8.010 1.00 91.62 72 LYS A CA 1
ATOM 554 C C . LYS A 1 72 ? 10.362 4.709 -9.259 1.00 91.62 72 LYS A C 1
ATOM 556 O O . LYS A 1 72 ? 10.584 3.516 -9.454 1.00 91.62 72 LYS A O 1
ATOM 561 N N . ILE A 1 73 ? 9.637 5.446 -10.099 1.00 89.00 73 ILE A N 1
ATOM 562 C CA . ILE A 1 73 ? 8.876 4.867 -11.212 1.00 89.00 73 ILE A CA 1
ATOM 563 C C . ILE A 1 73 ? 9.773 4.265 -12.301 1.00 89.00 73 ILE A C 1
ATOM 565 O O . ILE A 1 73 ? 9.400 3.269 -12.918 1.00 89.00 73 ILE A O 1
ATOM 569 N N . GLU A 1 74 ? 10.963 4.833 -12.511 1.00 88.25 74 GLU A N 1
ATOM 570 C CA . GLU A 1 74 ? 11.933 4.338 -13.494 1.00 88.25 74 GLU A CA 1
ATOM 571 C C . GLU A 1 74 ? 12.509 2.981 -13.078 1.00 88.25 74 GLU A C 1
ATOM 573 O O . GLU A 1 74 ? 12.444 2.023 -13.846 1.00 88.25 74 GLU A O 1
ATOM 578 N N . ASP A 1 75 ? 12.995 2.875 -11.837 1.00 89.38 75 ASP A N 1
ATOM 579 C CA . ASP A 1 75 ? 13.527 1.629 -11.270 1.00 89.38 75 ASP A CA 1
ATOM 580 C C . ASP A 1 75 ? 12.461 0.523 -11.272 1.00 89.38 75 ASP A C 1
ATOM 582 O O . ASP A 1 75 ? 12.703 -0.594 -11.737 1.00 89.38 75 ASP A O 1
ATOM 586 N N . PHE A 1 76 ? 11.230 0.860 -10.874 1.00 88.69 76 PHE A N 1
ATOM 587 C CA . PHE A 1 76 ? 10.097 -0.054 -10.988 1.00 88.69 76 PHE A CA 1
ATOM 588 C C . PHE A 1 76 ? 9.889 -0.534 -12.433 1.00 88.69 76 PHE A C 1
ATOM 590 O O . PHE A 1 76 ? 9.785 -1.738 -12.669 1.00 88.69 76 PHE A O 1
ATOM 597 N N . GLY A 1 77 ? 9.859 0.380 -13.407 1.00 85.75 77 GLY A N 1
ATOM 598 C CA . GLY A 1 77 ? 9.610 0.055 -14.814 1.00 85.75 77 GLY A CA 1
ATOM 599 C C . GLY A 1 77 ? 10.677 -0.840 -15.455 1.00 85.75 77 GLY A C 1
ATOM 600 O O . GLY A 1 77 ? 10.353 -1.639 -16.334 1.00 85.75 77 GLY A O 1
ATOM 601 N N . VAL A 1 78 ? 11.932 -0.744 -15.008 1.00 88.06 78 VAL A N 1
ATOM 602 C CA . VAL A 1 78 ? 13.041 -1.583 -15.499 1.00 88.06 78 VAL A CA 1
ATOM 603 C C . VAL A 1 78 ? 12.971 -3.003 -14.931 1.00 88.06 78 VAL A C 1
ATOM 605 O O . VAL A 1 78 ? 13.257 -3.974 -15.641 1.00 88.06 78 VAL A O 1
ATOM 608 N N . HIS A 1 79 ? 12.589 -3.141 -13.661 1.00 90.38 79 HIS A N 1
ATOM 609 C CA . HIS A 1 79 ? 12.711 -4.402 -12.928 1.00 90.38 79 HIS A CA 1
ATOM 610 C C . HIS A 1 79 ? 11.397 -5.171 -12.753 1.00 90.38 79 HIS A C 1
ATOM 612 O O . HIS A 1 79 ? 11.447 -6.356 -12.424 1.00 90.38 79 HIS A O 1
ATOM 618 N N . CYS A 1 80 ? 10.232 -4.572 -13.027 1.00 88.44 80 CYS A N 1
ATOM 619 C CA . CYS A 1 80 ? 8.923 -5.201 -12.798 1.00 88.44 80 CYS A CA 1
ATOM 620 C C . CYS A 1 80 ? 8.712 -6.539 -13.524 1.00 88.44 80 CYS A C 1
ATOM 622 O O . CYS A 1 80 ? 7.960 -7.367 -13.032 1.00 88.44 80 CYS A O 1
ATOM 624 N N . LYS A 1 81 ? 9.416 -6.780 -14.638 1.00 89.06 81 LYS A N 1
ATOM 625 C CA . LYS A 1 81 ? 9.344 -8.031 -15.420 1.00 89.06 81 LYS A CA 1
ATOM 626 C C . LYS A 1 81 ? 10.316 -9.122 -14.959 1.00 89.06 81 LYS A C 1
ATOM 628 O O . LYS A 1 81 ? 10.432 -10.167 -15.597 1.00 89.06 81 LYS A O 1
ATOM 633 N N . GLN A 1 82 ? 11.106 -8.859 -13.918 1.00 91.69 82 GLN A N 1
ATOM 634 C CA . GLN A 1 82 ? 12.137 -9.781 -13.425 1.00 91.69 82 GLN A CA 1
ATOM 635 C C . GLN A 1 82 ? 11.627 -10.673 -12.286 1.00 91.69 82 GLN A C 1
ATOM 637 O O . GLN A 1 82 ? 12.335 -11.581 -11.846 1.00 91.69 82 GLN A O 1
ATOM 642 N N . TYR A 1 83 ? 10.403 -10.441 -11.819 1.00 93.25 83 TYR A N 1
ATOM 643 C CA . TYR A 1 83 ? 9.764 -11.187 -10.746 1.00 93.25 83 TYR A CA 1
ATOM 644 C C . TYR A 1 83 ? 8.263 -11.309 -10.988 1.00 93.25 83 TYR A C 1
ATOM 646 O O . TYR A 1 83 ? 7.688 -10.563 -11.770 1.00 93.25 83 TYR A O 1
ATOM 654 N N . TYR A 1 84 ? 7.630 -12.235 -10.278 1.00 92.81 84 TYR A N 1
ATOM 655 C CA . TYR A 1 84 ? 6.180 -12.398 -10.267 1.00 92.81 84 TYR A CA 1
ATOM 656 C C . TYR A 1 84 ? 5.645 -12.330 -8.841 1.00 92.81 84 TYR A C 1
ATOM 658 O O . TYR A 1 84 ? 6.340 -12.678 -7.880 1.00 92.81 84 TYR A O 1
ATOM 666 N N . ALA A 1 85 ? 4.402 -11.869 -8.715 1.00 93.12 85 ALA A N 1
ATOM 667 C CA . ALA A 1 85 ? 3.673 -11.874 -7.458 1.00 93.12 85 ALA A CA 1
ATOM 668 C C . ALA A 1 85 ? 3.099 -13.269 -7.181 1.00 93.12 85 ALA A C 1
ATOM 670 O O . ALA A 1 85 ? 2.584 -13.933 -8.081 1.00 93.12 85 ALA A O 1
ATOM 671 N N . LEU A 1 86 ? 3.183 -13.702 -5.927 1.00 94.44 86 LEU A N 1
ATOM 672 C CA . LEU A 1 86 ? 2.542 -14.914 -5.436 1.00 94.44 86 LEU A CA 1
ATOM 673 C C . LEU A 1 86 ? 1.216 -14.550 -4.771 1.00 94.44 86 LEU A C 1
ATOM 675 O O . LEU A 1 86 ? 1.102 -13.509 -4.122 1.00 94.44 86 LEU A O 1
ATOM 679 N N . GLU A 1 87 ? 0.227 -15.434 -4.889 1.00 94.94 87 GLU A N 1
ATOM 680 C CA . GLU A 1 87 ? -1.016 -15.299 -4.138 1.00 94.94 87 GLU A CA 1
ATOM 681 C C . GLU A 1 87 ? -0.735 -15.474 -2.640 1.00 94.94 87 GLU A C 1
ATOM 683 O O . GLU A 1 87 ? -0.241 -16.512 -2.192 1.00 94.94 87 GLU A O 1
ATOM 688 N N . VAL A 1 88 ? -1.042 -14.440 -1.858 1.00 95.56 88 VAL A N 1
ATOM 689 C CA . VAL A 1 88 ? -0.879 -14.462 -0.404 1.00 95.56 88 VAL A CA 1
ATOM 690 C C . VAL A 1 88 ? -2.190 -14.887 0.240 1.00 95.56 88 VAL A C 1
ATOM 692 O O . VAL A 1 88 ? -3.227 -14.256 0.041 1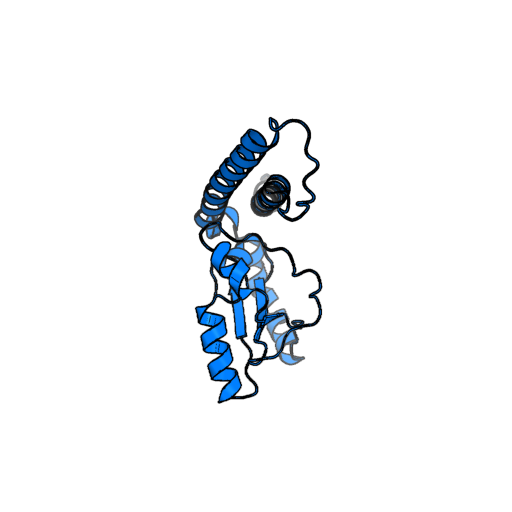.00 95.56 88 VAL A O 1
ATOM 695 N N . SER A 1 89 ? -2.125 -15.914 1.083 1.00 96.62 89 SER A N 1
ATOM 696 C CA . SER A 1 89 ? -3.225 -16.315 1.957 1.00 96.62 89 SER A CA 1
ATOM 697 C C . SER A 1 89 ? -2.834 -16.163 3.425 1.00 96.62 89 SER A C 1
ATOM 699 O O . SER A 1 89 ? -1.664 -16.247 3.799 1.00 96.62 89 SER A O 1
ATOM 701 N N . TYR A 1 90 ? -3.836 -15.923 4.270 1.00 95.81 90 TYR A N 1
ATOM 702 C CA . TYR A 1 90 ? -3.669 -15.833 5.715 1.00 95.81 90 TYR A CA 1
ATOM 703 C C . TYR A 1 90 ? -4.302 -17.050 6.374 1.00 95.81 90 TYR A C 1
ATOM 705 O O . TYR A 1 90 ? -5.408 -17.459 6.019 1.00 95.81 90 TYR A O 1
ATOM 713 N N . PHE A 1 91 ? -3.636 -17.591 7.386 1.00 97.12 91 PHE A N 1
ATOM 714 C CA . PHE A 1 91 ? -4.179 -18.649 8.223 1.00 97.12 91 PHE A CA 1
ATOM 715 C C . PHE A 1 91 ? -3.986 -18.289 9.693 1.00 97.12 91 PHE A C 1
ATOM 717 O O . PHE A 1 91 ? -3.125 -17.490 10.056 1.00 97.12 91 PHE A O 1
ATOM 724 N N . LYS A 1 92 ? -4.819 -18.872 10.549 1.00 96.56 92 LYS A N 1
ATOM 725 C CA . LYS A 1 92 ? -4.692 -18.783 12.004 1.00 96.56 92 LYS A CA 1
ATOM 726 C C . LYS A 1 92 ? -5.056 -20.126 12.608 1.00 96.56 92 LYS A C 1
ATOM 728 O O . LYS A 1 92 ? -5.960 -20.796 12.099 1.00 96.56 92 LYS A O 1
ATOM 733 N N . SER A 1 93 ? -4.382 -20.523 13.682 1.00 97.94 93 SER A N 1
ATOM 734 C CA . SER A 1 93 ? -4.735 -21.758 14.378 1.00 97.94 93 SER A CA 1
ATOM 735 C C . SER A 1 93 ? -6.045 -21.605 15.163 1.00 97.94 93 SER A C 1
ATOM 737 O O . SER A 1 93 ? -6.563 -20.503 15.385 1.00 97.94 93 SER A O 1
ATOM 739 N N . SER A 1 94 ? -6.596 -22.731 15.621 1.00 97.44 94 SER A N 1
ATOM 740 C CA . SER A 1 94 ? -7.768 -22.729 16.503 1.00 97.44 94 SER A CA 1
ATOM 741 C C . SER A 1 94 ? -7.488 -22.026 17.837 1.00 97.44 94 SER A C 1
ATOM 743 O O . SER A 1 94 ? -8.405 -21.424 18.402 1.00 97.44 94 SER A O 1
ATOM 745 N N . LEU A 1 95 ? -6.239 -22.065 18.317 1.00 97.44 95 LEU A N 1
ATOM 746 C CA . LEU A 1 95 ? -5.796 -21.363 19.518 1.00 97.44 95 LEU A CA 1
ATOM 747 C C . LEU A 1 95 ? -5.643 -19.860 19.260 1.00 97.44 95 LEU A C 1
ATOM 749 O O . LEU A 1 95 ? -6.207 -19.075 20.020 1.00 97.44 95 LEU A O 1
ATOM 753 N N . ASP A 1 96 ? -4.991 -19.456 18.164 1.00 97.50 96 ASP A N 1
ATOM 754 C CA . ASP A 1 96 ? -4.826 -18.036 17.808 1.00 97.50 96 ASP A CA 1
ATOM 755 C C . ASP A 1 96 ? -6.177 -17.344 17.674 1.00 97.50 96 ASP A C 1
ATOM 757 O O . ASP A 1 96 ? -6.362 -16.229 18.154 1.00 97.50 96 ASP A O 1
ATOM 761 N N . ARG A 1 97 ? -7.166 -18.025 17.079 1.00 96.19 97 ARG A N 1
ATOM 762 C CA . ARG A 1 97 ? -8.531 -17.499 16.989 1.00 96.19 97 ARG A CA 1
ATOM 763 C C . ARG A 1 97 ? -9.107 -17.180 18.370 1.00 96.19 97 ARG A C 1
ATOM 765 O O . ARG A 1 97 ? -9.643 -16.091 18.541 1.00 96.19 97 ARG A O 1
ATOM 772 N N . LYS A 1 98 ? -8.993 -18.106 19.330 1.00 96.50 98 LYS A N 1
ATOM 773 C CA . LYS A 1 98 ? -9.486 -17.907 20.704 1.00 96.50 98 LYS A CA 1
ATOM 774 C C . LYS A 1 98 ? -8.732 -16.775 21.403 1.00 96.50 98 LYS A C 1
ATOM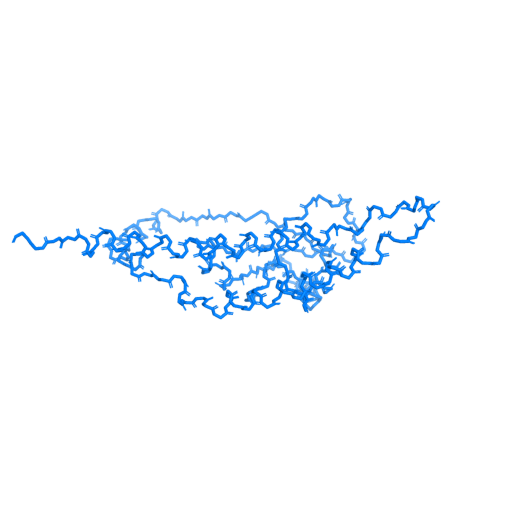 776 O O . LYS A 1 98 ? -9.350 -15.954 22.070 1.00 96.50 98 LYS A O 1
ATOM 781 N N . LEU A 1 99 ? -7.410 -16.709 21.237 1.00 96.88 99 LEU A N 1
ATOM 782 C CA . LEU A 1 99 ? -6.583 -15.667 21.848 1.00 96.88 99 LEU A CA 1
ATOM 783 C C . LEU A 1 99 ? -6.903 -14.276 21.290 1.00 96.88 99 LEU A C 1
ATOM 785 O O . LEU A 1 99 ? -7.060 -13.337 22.065 1.00 96.88 99 LEU A O 1
ATOM 789 N N . LEU A 1 100 ? -7.057 -14.143 19.971 1.00 96.06 100 LEU A N 1
ATOM 790 C CA . LEU A 1 100 ? -7.419 -12.877 19.326 1.00 96.06 100 LEU A CA 1
ATOM 791 C C . LEU A 1 100 ? -8.823 -12.404 19.730 1.00 96.06 100 LEU A C 1
ATOM 793 O O . LEU A 1 100 ? -9.034 -11.209 19.914 1.00 96.06 100 LEU A O 1
ATOM 797 N N . GLU A 1 101 ? -9.764 -13.329 19.920 1.00 95.00 101 GLU A N 1
ATOM 798 C CA . GLU A 1 101 ? -11.111 -13.028 20.418 1.00 95.00 101 GLU A CA 1
ATOM 799 C C . GLU A 1 101 ? -11.075 -12.501 21.863 1.00 95.00 101 GLU A C 1
ATOM 801 O O . GLU A 1 101 ? -11.672 -11.470 22.168 1.00 95.00 101 GLU A O 1
ATOM 806 N N . LEU A 1 102 ? -10.290 -13.135 22.740 1.00 95.81 102 LEU A N 1
ATOM 807 C CA . LEU A 1 102 ? -10.082 -12.647 24.108 1.00 95.81 102 LEU A CA 1
ATOM 808 C C . LEU A 1 102 ? -9.352 -11.299 24.145 1.00 95.81 102 LEU A C 1
ATOM 810 O O . LEU A 1 102 ? -9.659 -10.458 24.991 1.00 95.81 102 LEU A O 1
ATOM 814 N N . LEU A 1 103 ? -8.400 -11.079 23.236 1.00 94.94 103 LEU A N 1
ATOM 815 C CA . LEU A 1 103 ? -7.690 -9.809 23.113 1.00 94.94 103 LEU A CA 1
ATOM 816 C C . LEU A 1 103 ? -8.645 -8.687 22.691 1.00 94.94 103 LEU A C 1
ATOM 818 O O . LEU A 1 103 ? -8.582 -7.586 23.243 1.00 94.94 103 LEU A O 1
ATOM 822 N N . TRP A 1 104 ? -9.565 -8.973 21.768 1.00 94.62 104 TRP A N 1
ATOM 823 C CA . TRP A 1 104 ? -10.540 -8.001 21.276 1.00 94.62 104 TRP A CA 1
ATOM 824 C C . TRP A 1 104 ? -11.415 -7.424 22.393 1.00 94.62 104 TRP A C 1
ATOM 826 O O . TRP A 1 104 ? -11.658 -6.217 22.410 1.00 94.62 104 TRP A O 1
ATOM 836 N N . ASN A 1 105 ? -11.764 -8.235 23.399 1.00 92.81 105 ASN A N 1
ATOM 837 C CA . ASN A 1 105 ? -12.528 -7.794 24.575 1.00 92.81 105 ASN A CA 1
ATOM 838 C C . ASN A 1 105 ? -11.870 -6.632 25.339 1.00 92.81 105 ASN A C 1
ATOM 840 O O . ASN A 1 105 ? -12.559 -5.890 26.038 1.00 92.81 105 ASN A O 1
ATOM 844 N N . LYS A 1 106 ? -10.549 -6.454 25.208 1.00 92.31 106 LYS A N 1
ATOM 845 C CA . LYS A 1 106 ? -9.807 -5.327 25.795 1.00 92.31 106 LYS A CA 1
ATOM 846 C C . LYS A 1 106 ? -9.333 -4.304 24.762 1.00 92.31 106 LYS A C 1
ATOM 848 O O . LYS A 1 106 ? -9.171 -3.139 25.106 1.00 92.31 106 LYS A O 1
ATOM 853 N N . TYR A 1 107 ? -9.088 -4.721 23.521 1.00 92.00 107 TYR A N 1
ATOM 854 C CA . TYR A 1 107 ? -8.407 -3.895 22.519 1.00 92.00 107 TYR A CA 1
ATOM 855 C C . TYR A 1 107 ? -9.347 -3.062 21.633 1.00 92.00 107 TYR A C 1
ATOM 857 O O . TYR A 1 107 ? -8.878 -2.148 20.957 1.00 92.00 107 TYR A O 1
ATOM 865 N N . TRP A 1 108 ? -10.661 -3.321 21.653 1.00 91.44 108 TRP A N 1
ATOM 866 C CA . TRP A 1 108 ? -11.653 -2.607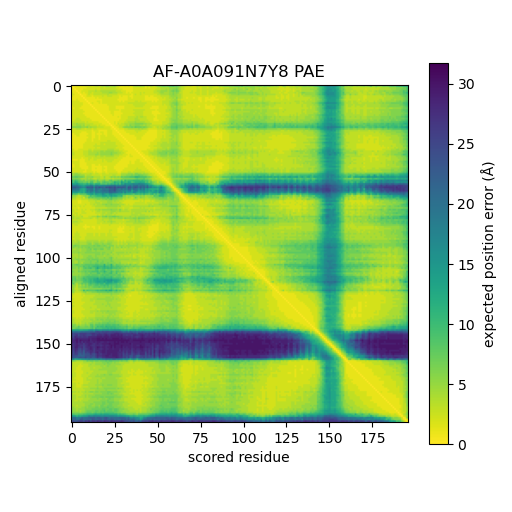 20.828 1.00 91.44 108 TRP A CA 1
ATOM 867 C C . TRP A 1 108 ? -11.605 -1.077 20.985 1.00 91.44 108 TRP A C 1
ATOM 869 O O . TRP A 1 108 ? -11.848 -0.348 20.023 1.00 91.44 108 TRP A O 1
ATOM 879 N N . VAL A 1 109 ? -11.238 -0.582 22.174 1.00 91.25 109 VAL A N 1
ATOM 880 C CA . VAL A 1 109 ? -11.115 0.857 22.459 1.00 91.25 109 VAL A CA 1
ATOM 881 C C . VAL A 1 109 ? -10.111 1.524 21.516 1.00 91.25 109 VAL A C 1
ATOM 883 O O . VAL A 1 109 ? -10.360 2.631 21.049 1.00 91.25 109 VAL A O 1
ATOM 886 N N . ASN A 1 110 ? -9.018 0.839 21.163 1.00 88.31 110 ASN A N 1
ATOM 887 C CA . ASN A 1 110 ? -7.992 1.384 20.268 1.00 88.31 110 ASN A CA 1
ATOM 888 C C . ASN A 1 110 ? -8.519 1.629 18.852 1.00 88.31 110 ASN A C 1
ATOM 890 O O . ASN A 1 110 ? -8.117 2.586 18.192 1.00 88.31 110 ASN A O 1
ATOM 894 N N . THR A 1 111 ? -9.459 0.806 18.386 1.00 85.25 111 THR A N 1
ATOM 895 C CA . THR A 1 111 ? -10.112 1.018 17.091 1.00 85.25 111 THR A CA 1
ATOM 896 C C . THR A 1 111 ? -10.912 2.319 17.090 1.00 85.25 111 THR A C 1
ATOM 898 O O . THR A 1 111 ? -10.863 3.062 16.112 1.00 85.25 111 THR A O 1
ATOM 901 N N . LEU A 1 112 ? -11.578 2.641 18.202 1.00 85.88 112 LEU A N 1
ATOM 902 C CA . LEU A 1 112 ? -12.400 3.846 18.345 1.00 85.88 112 LEU A CA 1
ATOM 903 C C . LEU A 1 112 ? -11.625 5.080 18.820 1.00 85.88 112 LEU A C 1
ATOM 905 O O . LEU A 1 112 ? -12.173 6.174 18.778 1.00 85.88 112 LEU A O 1
ATOM 909 N N . SER A 1 113 ? -10.377 4.945 19.265 1.00 85.50 113 SER A N 1
ATOM 910 C CA . SER A 1 113 ? -9.528 6.085 19.637 1.00 85.50 113 SER A CA 1
ATOM 911 C C . SER A 1 113 ? -8.541 6.482 18.537 1.00 85.50 113 SER A C 1
ATOM 913 O O . SER A 1 113 ? -8.046 7.609 18.539 1.00 85.50 113 SER A O 1
ATOM 915 N N . SER A 1 114 ? -8.283 5.599 17.567 1.00 83.62 114 SER A N 1
ATOM 916 C CA . SER A 1 114 ? -7.346 5.866 16.474 1.00 83.62 114 SER A CA 1
ATOM 917 C C . SER A 1 114 ? -7.767 7.049 15.586 1.00 83.62 114 SER A C 1
ATOM 919 O O . SER A 1 114 ? -8.948 7.395 15.455 1.00 83.62 114 SER A O 1
ATOM 921 N N . SER A 1 115 ? -6.777 7.711 14.985 1.00 86.44 115 SER A N 1
ATOM 922 C CA . SER A 1 115 ? -6.977 8.820 14.051 1.00 86.44 115 SER A CA 1
ATOM 923 C C . SER A 1 115 ? -5.937 8.754 12.938 1.00 86.44 115 SER A C 1
ATOM 925 O O . SER A 1 115 ? -4.845 9.305 13.075 1.00 86.44 115 SER A O 1
ATOM 927 N N . SER A 1 116 ? -6.275 8.071 11.838 1.00 86.19 116 SER A N 1
ATOM 928 C CA . SER A 1 116 ? -5.348 7.891 10.715 1.00 86.19 116 SER A CA 1
ATOM 929 C C . SER A 1 116 ? -4.854 9.231 10.176 1.00 86.19 116 SER A C 1
ATOM 931 O O . SER A 1 116 ? -3.647 9.384 10.070 1.00 86.19 116 SER A O 1
ATOM 933 N N . LEU A 1 117 ? -5.748 10.218 10.000 1.00 87.94 117 LEU A N 1
ATOM 934 C CA . LEU A 1 117 ? -5.443 11.572 9.499 1.00 87.94 117 LEU A CA 1
ATOM 935 C C . LEU A 1 117 ? -4.236 12.249 10.156 1.00 87.94 117 LEU A C 1
ATOM 937 O O . LEU A 1 117 ? -3.529 13.006 9.499 1.00 87.94 117 LEU A O 1
ATOM 941 N N . LEU A 1 118 ? -4.043 12.032 11.458 1.00 89.50 118 LEU A N 1
ATOM 942 C CA . LEU A 1 118 ? -2.939 12.637 12.201 1.00 89.50 118 LEU A CA 1
ATOM 943 C C . LEU A 1 118 ? -1.699 11.744 12.172 1.00 89.50 118 LEU A C 1
ATOM 945 O O . LEU A 1 118 ? -0.584 12.238 12.053 1.00 89.50 118 LEU A O 1
ATOM 949 N N . THR A 1 119 ? -1.884 10.427 12.265 1.00 89.06 119 THR A N 1
ATOM 950 C CA . THR A 1 119 ? -0.780 9.461 12.314 1.00 89.06 119 THR A CA 1
ATOM 951 C C . THR A 1 119 ? 0.014 9.395 11.007 1.00 89.06 119 THR A C 1
ATOM 953 O O . THR A 1 119 ? 1.215 9.145 11.049 1.00 89.06 119 THR A O 1
ATOM 956 N N . ASN A 1 120 ? -0.621 9.612 9.853 1.00 87.75 120 ASN A N 1
ATOM 957 C CA . ASN A 1 120 ? 0.010 9.519 8.531 1.00 87.75 120 ASN A CA 1
ATOM 958 C C . ASN A 1 120 ? -0.011 10.850 7.751 1.00 87.75 120 ASN A C 1
ATOM 960 O O . ASN A 1 120 ? 0.020 10.844 6.515 1.00 87.75 120 ASN A O 1
ATOM 964 N N . ALA A 1 121 ? -0.080 11.984 8.457 1.00 91.88 121 ALA A N 1
ATOM 965 C CA . ALA A 1 121 ? -0.208 13.305 7.844 1.00 91.88 121 ALA A CA 1
ATOM 966 C C . ALA A 1 121 ? 0.915 13.584 6.826 1.00 91.88 121 ALA A C 1
ATOM 968 O O . ALA A 1 121 ? 0.623 13.920 5.680 1.00 91.88 121 ALA A O 1
ATOM 969 N N . ASP A 1 122 ? 2.174 13.336 7.205 1.00 93.94 122 ASP A N 1
ATOM 970 C CA . ASP A 1 122 ? 3.350 13.559 6.347 1.00 93.94 122 ASP A CA 1
ATOM 971 C C . ASP A 1 122 ? 3.345 12.694 5.080 1.00 93.94 122 ASP A C 1
ATOM 973 O O . ASP A 1 122 ? 3.795 13.113 4.015 1.00 93.94 122 ASP A O 1
ATOM 977 N N . TYR A 1 123 ? 2.812 11.473 5.170 1.00 93.62 123 TYR A N 1
ATOM 978 C CA . TYR A 1 123 ? 2.646 10.625 3.992 1.00 93.62 123 TYR A CA 1
ATOM 979 C C . TYR A 1 123 ? 1.624 11.229 3.034 1.00 93.62 123 TYR A C 1
ATOM 981 O O . TYR A 1 123 ? 1.878 11.319 1.834 1.00 93.62 123 TYR A O 1
ATOM 989 N N . THR A 1 124 ? 0.480 11.659 3.564 1.00 92.75 124 THR A N 1
ATOM 990 C CA . THR A 1 124 ? -0.606 12.220 2.757 1.00 92.75 124 THR A CA 1
ATOM 991 C C . THR A 1 124 ? -0.151 13.501 2.058 1.00 92.75 124 THR A C 1
ATOM 993 O O . THR A 1 124 ? -0.362 13.645 0.856 1.00 92.75 124 THR A O 1
ATOM 996 N N . THR A 1 125 ? 0.545 14.397 2.765 1.00 94.94 125 THR A N 1
ATOM 997 C CA . THR A 1 125 ? 1.119 15.614 2.166 1.00 94.94 125 THR A CA 1
ATOM 998 C C . THR A 1 125 ? 2.203 15.281 1.140 1.00 94.94 125 THR A C 1
ATOM 1000 O O . THR A 1 125 ? 2.212 15.859 0.055 1.00 94.94 125 THR A O 1
ATOM 1003 N N . GLY A 1 126 ? 3.057 14.292 1.415 1.00 95.44 126 GLY A N 1
ATOM 1004 C CA . GLY A 1 126 ? 4.048 13.787 0.461 1.00 95.44 126 GLY A CA 1
ATOM 1005 C C . GLY A 1 126 ? 3.429 13.243 -0.832 1.00 95.44 126 GLY A C 1
ATOM 1006 O O . GLY A 1 126 ? 3.945 13.507 -1.915 1.00 95.44 126 GLY A O 1
ATOM 1007 N N . GLN A 1 127 ? 2.297 12.531 -0.753 1.00 94.44 127 GLN A N 1
ATOM 1008 C CA . GLN A 1 127 ? 1.559 12.090 -1.947 1.00 94.44 127 GLN A CA 1
ATOM 1009 C C . GLN A 1 127 ? 0.986 13.265 -2.748 1.00 94.44 127 GLN A C 1
ATOM 1011 O O . GLN A 1 127 ? 0.940 13.185 -3.971 1.00 94.44 127 GLN A O 1
ATOM 1016 N N . VAL A 1 128 ? 0.585 14.360 -2.094 1.00 95.81 128 VAL A N 1
ATOM 1017 C CA . VAL A 1 128 ? 0.119 15.574 -2.786 1.00 95.81 128 VAL A CA 1
ATOM 1018 C C . VAL A 1 128 ? 1.261 16.256 -3.545 1.00 95.81 128 VAL A C 1
ATOM 1020 O O . VAL A 1 128 ? 1.055 16.670 -4.684 1.00 95.81 128 VAL A O 1
ATOM 1023 N N . PHE A 1 129 ? 2.465 16.329 -2.965 1.00 97.00 129 PHE A N 1
ATOM 1024 C CA . PHE A 1 129 ? 3.645 16.842 -3.675 1.00 97.00 129 PHE A CA 1
ATOM 1025 C C . PHE A 1 129 ? 3.976 16.000 -4.915 1.00 97.00 129 PHE A C 1
ATOM 1027 O O . PHE A 1 129 ? 4.095 16.547 -6.009 1.00 97.00 129 PHE A O 1
ATOM 1034 N N . ASP A 1 130 ? 4.033 14.672 -4.771 1.00 96.12 130 ASP A N 1
ATOM 1035 C CA . ASP A 1 130 ? 4.276 13.750 -5.892 1.00 96.12 130 ASP A CA 1
ATOM 1036 C C . ASP A 1 130 ? 3.191 13.858 -6.981 1.00 96.12 130 ASP A C 1
ATOM 1038 O O . ASP A 1 130 ? 3.483 13.853 -8.177 1.00 96.12 130 ASP A O 1
ATOM 1042 N N . LEU A 1 131 ? 1.925 14.011 -6.580 1.00 95.88 131 LEU A N 1
ATOM 1043 C CA . LEU A 1 131 ? 0.811 14.216 -7.503 1.00 95.88 131 LEU A CA 1
ATOM 1044 C C . LEU A 1 131 ? 0.937 15.535 -8.278 1.00 95.88 131 LEU A C 1
ATOM 1046 O O . LEU A 1 131 ? 0.630 15.562 -9.470 1.00 95.88 131 LEU A O 1
ATOM 1050 N N . SER A 1 132 ? 1.394 16.609 -7.629 1.00 96.75 132 SER A N 1
ATOM 1051 C CA . SER A 1 132 ? 1.627 17.903 -8.280 1.00 96.75 132 SER A CA 1
ATOM 1052 C C . SER A 1 132 ? 2.636 17.772 -9.421 1.00 96.75 132 SER A C 1
ATOM 1054 O O . SER A 1 132 ? 2.362 18.205 -10.538 1.00 96.75 132 SER A O 1
ATOM 1056 N N . GLU A 1 133 ? 3.766 17.107 -9.173 1.00 95.69 133 GLU A N 1
ATOM 1057 C CA . GLU A 1 133 ? 4.782 16.849 -10.201 1.00 95.69 133 GLU A CA 1
ATOM 1058 C C . GLU A 1 133 ? 4.243 15.949 -11.331 1.00 95.69 133 GLU A C 1
ATOM 1060 O O . GLU A 1 133 ? 4.513 16.182 -12.513 1.00 95.69 133 GLU A O 1
ATOM 1065 N N . LYS A 1 134 ? 3.432 14.930 -11.008 1.00 94.19 134 LYS A N 1
ATOM 1066 C CA . LYS A 1 134 ? 2.787 14.066 -12.019 1.00 94.19 134 LYS A CA 1
ATOM 1067 C C . LYS A 1 134 ? 1.834 14.845 -12.921 1.00 94.19 134 LYS A C 1
ATOM 1069 O O . LYS A 1 134 ? 1.792 14.585 -14.127 1.00 94.19 134 LYS A O 1
ATOM 1074 N N . LEU A 1 135 ? 1.078 15.783 -12.354 1.00 94.50 135 LEU A N 1
ATOM 1075 C CA . LEU A 1 135 ? 0.170 16.643 -13.106 1.00 94.50 135 LEU A CA 1
ATOM 1076 C C . LEU A 1 135 ? 0.942 17.584 -14.038 1.00 94.50 135 LEU A C 1
ATOM 1078 O O . LEU A 1 135 ? 0.591 17.655 -15.216 1.00 94.50 135 LEU A O 1
ATOM 1082 N N . GLU A 1 136 ? 2.037 18.194 -13.581 1.00 94.25 136 GLU A N 1
ATOM 1083 C CA . GLU A 1 136 ? 2.915 19.022 -14.425 1.00 94.25 136 GLU A CA 1
ATOM 1084 C C . GLU A 1 136 ? 3.474 18.225 -15.621 1.00 94.25 136 GLU A C 1
ATOM 1086 O O . GLU A 1 136 ? 3.424 18.668 -16.772 1.00 94.25 136 GLU A O 1
ATOM 1091 N N . GLN A 1 137 ? 3.918 16.982 -15.393 1.00 90.81 137 GLN A N 1
ATOM 1092 C CA . GLN A 1 137 ? 4.355 16.101 -16.483 1.00 90.81 137 GLN A CA 1
ATOM 1093 C C . GLN A 1 137 ? 3.228 15.729 -17.458 1.00 90.81 137 GLN A C 1
ATOM 1095 O O . GLN A 1 137 ? 3.497 15.501 -18.643 1.00 90.81 137 GLN A O 1
ATOM 1100 N N . SER A 1 138 ? 1.988 15.614 -16.974 1.00 90.12 138 SER A N 1
ATOM 1101 C CA . SER A 1 138 ? 0.821 15.327 -17.816 1.00 90.12 138 SER A CA 1
ATOM 1102 C C . SER A 1 138 ? 0.427 16.534 -18.675 1.00 90.12 138 SER A C 1
ATOM 1104 O O . SER A 1 138 ? 0.135 16.372 -19.860 1.00 90.12 138 SER A O 1
ATOM 1106 N N . GLU A 1 139 ? 0.525 17.748 -18.129 1.00 90.94 139 GLU A N 1
ATOM 1107 C CA . GLU A 1 139 ? 0.295 18.995 -18.860 1.00 90.94 139 GLU A CA 1
ATOM 1108 C C . GLU A 1 139 ? 1.322 19.166 -19.984 1.00 90.94 139 GLU A C 1
ATOM 1110 O O . GLU A 1 139 ? 0.954 19.406 -21.137 1.00 90.94 139 GLU A O 1
ATOM 1115 N N . ALA A 1 140 ? 2.607 18.939 -19.692 1.00 89.25 140 ALA A N 1
ATOM 1116 C CA . ALA A 1 140 ? 3.671 19.003 -20.693 1.00 89.25 140 ALA A CA 1
ATOM 1117 C C . ALA A 1 140 ? 3.463 18.004 -21.850 1.00 89.25 140 ALA A C 1
ATOM 1119 O O . ALA A 1 140 ? 3.782 18.312 -23.005 1.00 89.25 140 ALA A O 1
ATOM 1120 N N . GLN A 1 141 ? 2.912 16.817 -21.564 1.00 85.94 141 GLN A N 1
ATOM 1121 C CA . GLN A 1 141 ? 2.564 15.823 -22.585 1.00 85.94 141 GLN A CA 1
ATOM 1122 C C . GLN A 1 141 ? 1.441 16.325 -23.505 1.00 85.94 141 GLN A C 1
ATOM 1124 O O . GLN A 1 141 ? 1.536 16.169 -24.723 1.00 85.94 141 GLN A O 1
ATOM 1129 N N . LEU A 1 142 ? 0.406 16.956 -22.947 1.00 82.44 142 LEU A N 1
ATOM 1130 C CA . LEU A 1 142 ? -0.712 17.507 -23.719 1.00 82.44 142 LEU A CA 1
ATOM 1131 C C . LEU A 1 142 ? -0.293 18.736 -24.541 1.00 82.44 142 LEU A C 1
ATOM 1133 O O . LEU A 1 142 ? -0.656 18.843 -25.714 1.00 82.44 142 LEU A O 1
ATOM 1137 N N . GLY A 1 143 ? 0.531 19.619 -23.969 1.00 76.81 143 GLY A N 1
ATOM 1138 C CA . GLY A 1 143 ? 1.029 20.825 -24.638 1.00 76.81 143 GLY A CA 1
ATOM 1139 C C . GLY A 1 143 ? 1.894 20.536 -25.870 1.00 76.81 143 GLY A C 1
ATOM 1140 O O . GLY A 1 143 ? 1.856 21.290 -26.841 1.00 76.81 143 GLY A O 1
ATOM 1141 N N . ARG A 1 144 ? 2.632 19.416 -25.877 1.00 68.69 144 ARG A N 1
ATOM 1142 C CA . ARG A 1 144 ? 3.411 18.963 -27.047 1.00 68.69 144 ARG A CA 1
ATOM 1143 C C . ARG A 1 144 ? 2.622 18.071 -28.014 1.00 68.69 144 ARG A C 1
ATOM 1145 O O . ARG A 1 144 ? 3.032 17.941 -29.163 1.00 68.69 144 ARG A O 1
ATOM 1152 N N . GLY A 1 145 ? 1.515 17.469 -27.574 1.00 57.75 145 GLY A N 1
ATOM 1153 C CA . GLY A 1 145 ? 0.722 16.518 -28.363 1.00 57.75 145 GLY A CA 1
ATOM 1154 C C . GLY A 1 145 ? -0.294 17.144 -29.326 1.00 57.75 145 GLY A C 1
ATOM 1155 O O . GLY A 1 145 ? -0.752 16.465 -30.237 1.00 57.75 145 GLY A O 1
ATOM 1156 N N . SER A 1 146 ? -0.635 18.427 -29.163 1.00 51.97 146 SER A N 1
ATOM 1157 C CA . SER A 1 146 ? -1.789 19.030 -29.856 1.00 51.97 146 SER A CA 1
ATOM 1158 C C . SER A 1 146 ? -1.473 19.788 -31.162 1.00 51.97 146 SER A C 1
ATOM 1160 O O . SER A 1 146 ? -2.385 20.333 -31.775 1.00 51.97 146 SER A O 1
ATOM 1162 N N . PHE A 1 147 ? -0.212 19.849 -31.622 1.00 48.19 147 PHE A N 1
ATOM 1163 C CA . PHE A 1 147 ? 0.169 20.748 -32.736 1.00 48.19 147 PHE A CA 1
ATOM 1164 C C . PHE A 1 147 ? 1.022 20.162 -33.876 1.00 48.19 147 PHE A C 1
ATOM 1166 O O . PHE A 1 147 ? 1.471 20.925 -34.731 1.00 48.19 147 PHE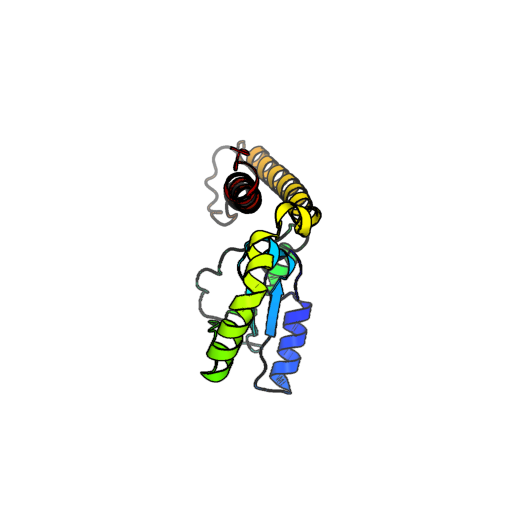 A O 1
ATOM 1173 N N . MET A 1 148 ? 1.209 18.840 -33.978 1.00 52.72 148 MET A N 1
ATOM 1174 C CA . MET A 1 148 ? 1.827 18.255 -35.181 1.00 52.72 148 MET A CA 1
ATOM 1175 C C . MET A 1 148 ? 0.758 17.710 -36.135 1.00 52.72 148 MET A C 1
ATOM 1177 O O . MET A 1 148 ? 0.204 16.633 -35.937 1.00 52.72 148 MET A O 1
ATOM 1181 N N . LEU A 1 149 ? 0.464 18.505 -37.169 1.00 47.00 149 LEU A N 1
ATOM 1182 C CA . LEU A 1 149 ? -0.361 18.148 -38.321 1.00 47.00 149 LEU A CA 1
ATOM 1183 C C . LEU A 1 149 ? 0.004 16.757 -38.884 1.00 47.00 149 LEU A C 1
ATOM 1185 O O . LEU A 1 149 ? 1.118 16.550 -39.359 1.00 47.00 149 LEU A O 1
ATOM 1189 N N . GLY A 1 150 ? -0.987 15.868 -38.963 1.00 49.00 150 GLY A N 1
ATOM 1190 C CA . GLY A 1 150 ? -1.167 15.013 -40.141 1.00 49.00 150 GLY A CA 1
ATOM 1191 C C . GLY A 1 150 ? -0.371 13.711 -40.253 1.00 49.00 150 GLY A C 1
ATOM 1192 O O . GLY A 1 150 ? -0.366 13.139 -41.339 1.00 49.00 150 GLY A O 1
ATOM 1193 N N . LEU A 1 151 ? 0.247 13.195 -39.190 1.00 42.31 151 LEU A N 1
ATOM 1194 C CA . LEU A 1 151 ? 0.806 11.841 -39.216 1.00 42.31 151 LEU A CA 1
ATOM 1195 C C . LEU A 1 151 ? 0.231 11.027 -38.058 1.00 42.31 151 LEU A C 1
ATOM 1197 O O . LEU A 1 151 ? 0.605 11.233 -36.908 1.00 42.31 151 LEU A O 1
ATOM 1201 N N . GLU A 1 152 ? -0.688 10.111 -38.369 1.00 46.34 152 GLU A N 1
ATOM 1202 C CA . GLU A 1 152 ? -1.105 9.049 -37.453 1.00 46.34 152 GLU A CA 1
ATOM 1203 C C . GLU A 1 152 ? 0.110 8.159 -37.159 1.00 46.34 152 GLU A C 1
ATOM 1205 O O . GLU A 1 152 ? 0.354 7.150 -37.821 1.00 46.34 152 GLU A O 1
ATOM 1210 N N . THR A 1 153 ? 0.930 8.554 -36.186 1.00 41.69 153 THR A N 1
ATOM 1211 C CA . THR A 1 153 ? 1.964 7.683 -35.649 1.00 41.69 153 THR A CA 1
ATOM 1212 C C . THR A 1 153 ? 1.328 6.744 -34.640 1.00 41.69 153 THR A C 1
ATOM 1214 O O . THR A 1 153 ? 0.680 7.117 -33.664 1.00 41.69 153 THR A O 1
ATOM 1217 N N . HIS A 1 154 ? 1.513 5.471 -34.938 1.00 39.88 154 HIS A N 1
ATOM 1218 C CA . HIS A 1 154 ? 0.978 4.298 -34.279 1.00 39.88 154 HIS A CA 1
ATOM 1219 C C . HIS A 1 154 ? 1.593 4.053 -32.879 1.00 39.88 154 HIS A C 1
ATOM 1221 O O . HIS A 1 154 ? 1.842 2.907 -32.514 1.00 39.88 154 HIS A O 1
ATOM 1227 N N . ASP A 1 155 ? 1.828 5.089 -32.069 1.00 42.34 155 ASP A N 1
ATOM 1228 C CA . ASP A 1 155 ? 2.445 4.978 -30.736 1.00 42.34 155 ASP A CA 1
ATOM 1229 C C . ASP A 1 155 ? 1.399 4.946 -29.610 1.00 42.34 155 ASP A C 1
ATOM 1231 O O . ASP A 1 155 ? 1.385 5.738 -28.670 1.00 42.34 155 ASP A O 1
ATOM 1235 N N . LYS A 1 156 ? 0.524 3.938 -29.667 1.00 42.91 156 LYS A N 1
ATOM 1236 C CA . LYS A 1 156 ? -0.368 3.515 -28.568 1.00 42.91 156 LYS A CA 1
ATOM 1237 C C . LYS A 1 156 ? 0.403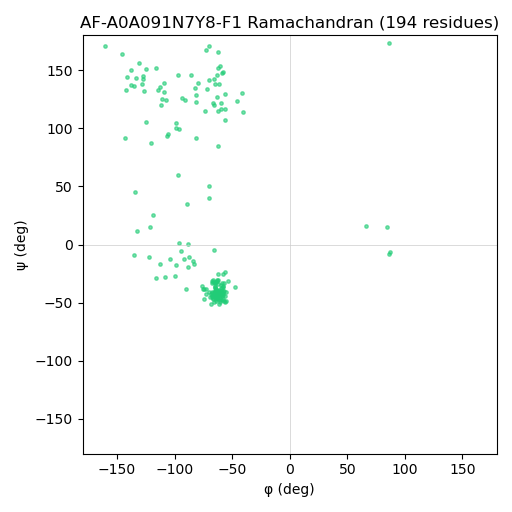 2.848 -27.407 1.00 42.91 156 LYS A C 1
ATOM 1239 O O . LYS A 1 156 ? 0.054 1.742 -26.996 1.00 42.91 156 LYS A O 1
ATOM 1244 N N . LYS A 1 157 ? 1.475 3.459 -26.886 1.00 46.25 157 LYS A N 1
ATOM 1245 C CA . LYS A 1 157 ? 2.247 2.887 -25.755 1.00 46.25 157 LYS A CA 1
ATOM 1246 C C . LYS A 1 157 ? 2.638 3.851 -24.636 1.00 46.25 157 LYS A C 1
ATOM 1248 O O . LYS A 1 157 ? 3.054 3.368 -23.584 1.00 46.25 157 LYS A O 1
ATOM 1253 N N . SER A 1 158 ? 2.454 5.164 -24.773 1.00 51.12 158 SER A N 1
ATOM 1254 C CA . SER A 1 158 ? 2.450 6.041 -23.598 1.00 51.12 158 SER A CA 1
ATOM 1255 C C . SER A 1 158 ? 1.065 5.978 -22.961 1.00 51.12 158 SER A C 1
ATOM 1257 O O . SER A 1 158 ? 0.140 6.685 -23.343 1.00 51.12 158 SER A O 1
ATOM 1259 N N . GLU A 1 159 ? 0.903 5.055 -22.015 1.00 59.53 159 GLU A N 1
ATOM 1260 C CA . GLU A 1 159 ? -0.238 5.034 -21.097 1.00 59.53 159 GLU A CA 1
ATOM 1261 C C . GLU A 1 159 ? -0.558 6.466 -20.637 1.00 59.53 159 GLU A C 1
ATOM 1263 O O . GLU A 1 159 ? 0.357 7.194 -20.243 1.00 59.53 159 GLU A O 1
ATOM 1268 N N . ASP A 1 160 ? -1.827 6.871 -20.718 1.00 81.62 160 ASP A N 1
ATOM 1269 C CA . ASP A 1 160 ? -2.242 8.249 -20.461 1.00 81.62 160 ASP A CA 1
ATOM 1270 C C . ASP A 1 160 ? -1.804 8.697 -19.054 1.00 81.62 160 ASP A C 1
ATOM 1272 O O . ASP A 1 160 ? -2.339 8.243 -18.035 1.00 81.62 160 ASP A O 1
ATOM 1276 N N . LYS A 1 161 ? -0.783 9.567 -18.996 1.00 87.81 161 LYS A N 1
ATOM 1277 C CA . LYS A 1 161 ? -0.243 10.095 -17.736 1.00 87.81 161 LYS A CA 1
ATOM 1278 C C . LYS A 1 161 ? -1.325 10.820 -16.946 1.00 87.81 161 LYS A C 1
ATOM 1280 O O . LYS A 1 161 ? -1.318 10.735 -15.720 1.00 87.81 161 LYS A O 1
ATOM 1285 N N . LEU A 1 162 ? -2.271 11.469 -17.628 1.00 90.75 162 LEU A N 1
ATOM 1286 C CA . LEU A 1 162 ? -3.386 12.145 -16.979 1.00 90.75 162 LEU A CA 1
ATOM 1287 C C . LEU A 1 162 ? -4.337 11.136 -16.325 1.00 90.75 162 LEU A C 1
ATOM 1289 O O . LEU A 1 162 ? -4.733 11.321 -15.174 1.00 90.75 162 LEU A O 1
ATOM 1293 N N . ALA A 1 163 ? -4.654 10.026 -16.997 1.00 91.12 163 ALA A N 1
ATOM 1294 C CA . ALA A 1 163 ? -5.447 8.953 -16.399 1.00 91.12 163 ALA A CA 1
ATOM 1295 C C . ALA A 1 163 ? -4.763 8.334 -15.168 1.00 91.12 163 ALA A C 1
ATOM 1297 O O . ALA A 1 163 ? -5.436 8.048 -14.175 1.00 91.12 163 ALA A O 1
ATOM 1298 N N . LYS A 1 164 ? -3.435 8.153 -15.189 1.00 90.81 164 LYS A N 1
ATOM 1299 C CA . LYS A 1 164 ? -2.668 7.693 -14.013 1.00 90.81 164 LYS A CA 1
ATOM 1300 C C . LYS A 1 164 ? -2.714 8.700 -12.868 1.00 90.81 164 LYS A C 1
ATOM 1302 O O . LYS A 1 164 ? -3.058 8.323 -11.750 1.00 90.81 164 LYS A O 1
ATOM 1307 N N . ALA A 1 165 ? -2.446 9.974 -13.158 1.00 93.06 165 ALA A N 1
ATOM 1308 C CA . ALA A 1 165 ? -2.522 11.050 -12.173 1.00 93.06 165 ALA A CA 1
ATOM 1309 C C . ALA A 1 165 ? -3.928 11.153 -11.558 1.00 93.06 165 ALA A C 1
ATOM 1311 O O . ALA A 1 165 ? -4.056 11.327 -10.352 1.00 93.06 165 ALA A O 1
ATOM 1312 N N . THR A 1 166 ? -4.978 10.937 -12.355 1.00 94.12 166 THR A N 1
ATOM 1313 C CA . THR A 1 166 ? -6.372 10.910 -11.884 1.00 94.12 166 THR A CA 1
ATOM 1314 C C . THR A 1 166 ? -6.621 9.760 -10.901 1.00 94.12 166 THR A C 1
ATOM 1316 O O . THR A 1 166 ? -7.271 9.940 -9.872 1.00 94.12 166 THR A O 1
ATOM 1319 N N . ARG A 1 167 ? -6.093 8.556 -11.169 1.00 93.25 167 ARG A N 1
ATOM 1320 C CA . ARG A 1 167 ? -6.196 7.431 -10.219 1.00 93.25 167 ARG A CA 1
ATOM 1321 C C . ARG A 1 167 ? -5.443 7.723 -8.925 1.00 93.25 167 ARG A C 1
ATOM 1323 O O . ARG A 1 167 ? -5.971 7.443 -7.849 1.00 93.25 167 ARG A O 1
ATOM 1330 N N . ASP A 1 168 ? -4.246 8.292 -9.033 1.00 93.88 168 ASP A N 1
ATOM 1331 C CA . ASP A 1 168 ? -3.425 8.665 -7.881 1.00 93.88 168 ASP A CA 1
ATOM 1332 C C . ASP A 1 168 ? -4.130 9.736 -7.030 1.00 93.88 168 ASP A C 1
ATOM 1334 O O . ASP A 1 168 ? -4.243 9.565 -5.815 1.00 93.88 168 ASP A O 1
ATOM 1338 N N . SER A 1 169 ? -4.720 10.763 -7.655 1.00 95.44 169 SER A N 1
ATOM 1339 C CA . SER A 1 169 ? -5.496 11.788 -6.950 1.00 95.44 169 SER A CA 1
ATOM 1340 C C . SER A 1 169 ? -6.713 11.205 -6.242 1.00 95.44 169 SER A C 1
ATOM 1342 O O . SER A 1 169 ? -6.919 11.467 -5.057 1.00 95.44 169 SER A O 1
ATOM 1344 N N . CYS A 1 170 ? -7.494 10.362 -6.930 1.00 95.69 170 CYS A N 1
ATOM 1345 C CA . CYS A 1 170 ? -8.657 9.709 -6.330 1.00 95.69 170 CYS A CA 1
ATOM 1346 C C . CYS A 1 170 ? -8.260 8.875 -5.111 1.00 95.69 170 CYS A C 1
ATOM 1348 O O . CYS A 1 170 ? -8.949 8.916 -4.093 1.00 95.69 170 CYS A O 1
ATOM 1350 N N . LYS A 1 171 ? -7.141 8.148 -5.191 1.00 93.81 171 LYS A N 1
ATOM 1351 C CA . LYS A 1 171 ? -6.652 7.327 -4.084 1.00 93.81 171 LYS A CA 1
ATOM 1352 C C . LYS A 1 171 ? -6.332 8.173 -2.850 1.00 93.81 171 LYS A C 1
ATOM 1354 O O . LYS A 1 171 ? -6.849 7.874 -1.775 1.00 93.81 171 LYS A O 1
ATOM 1359 N N . THR A 1 172 ? -5.546 9.240 -3.003 1.00 93.50 172 THR A N 1
ATOM 1360 C CA . THR A 1 172 ? -5.198 10.139 -1.888 1.00 93.50 172 THR A CA 1
ATOM 1361 C C . THR A 1 172 ? -6.443 10.785 -1.277 1.00 93.50 172 THR A C 1
ATOM 1363 O O . THR A 1 172 ? -6.569 10.858 -0.055 1.00 93.50 172 THR A O 1
ATOM 1366 N N . THR A 1 173 ? -7.409 11.197 -2.105 1.00 95.31 173 THR A N 1
ATOM 1367 C CA . THR A 1 173 ? -8.681 11.757 -1.625 1.00 95.31 173 THR A CA 1
ATOM 1368 C C . THR A 1 173 ? -9.501 10.738 -0.830 1.00 95.31 173 THR A C 1
ATOM 1370 O O . THR A 1 173 ? -10.005 11.071 0.241 1.00 95.31 173 THR A O 1
ATOM 1373 N N . ILE A 1 174 ? -9.621 9.497 -1.312 1.00 94.38 174 ILE A N 1
ATOM 1374 C CA . ILE A 1 174 ? -10.372 8.435 -0.624 1.00 94.38 174 ILE A CA 1
ATOM 1375 C C . ILE A 1 174 ? -9.764 8.139 0.753 1.00 94.38 174 ILE A C 1
ATOM 1377 O O . ILE A 1 174 ? -10.499 8.053 1.736 1.00 94.38 174 ILE A O 1
ATOM 1381 N N . GLU A 1 175 ? -8.436 8.029 0.850 1.00 92.19 175 GLU A N 1
ATOM 1382 C CA . GLU A 1 175 ? -7.744 7.780 2.125 1.00 92.19 175 GLU A CA 1
ATOM 1383 C C . GLU A 1 175 ? -7.981 8.917 3.137 1.00 92.19 175 GLU A C 1
ATOM 1385 O O . GLU A 1 175 ? -8.301 8.658 4.302 1.00 92.19 175 GLU A O 1
ATOM 1390 N N . ALA A 1 176 ? -7.929 10.177 2.689 1.00 92.75 176 ALA A N 1
ATOM 1391 C CA . ALA A 1 17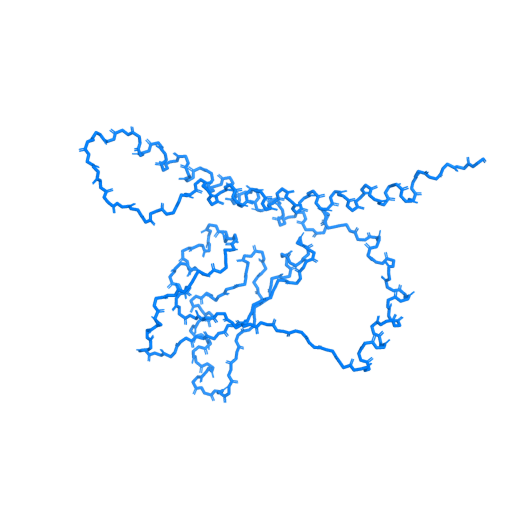6 ? -8.238 11.332 3.532 1.00 92.75 176 ALA A CA 1
ATOM 1392 C C . ALA A 1 176 ? -9.706 11.333 4.005 1.00 92.75 176 ALA A C 1
ATOM 1394 O O . ALA A 1 176 ? -9.989 11.561 5.185 1.00 92.75 176 ALA A O 1
ATOM 1395 N N . ILE A 1 177 ? -10.654 11.025 3.115 1.00 93.94 177 ILE A N 1
ATOM 1396 C CA . ILE A 1 177 ? -12.080 10.959 3.465 1.00 93.94 177 ILE A CA 1
ATOM 1397 C C . ILE A 1 177 ? -12.344 9.837 4.471 1.00 93.94 177 ILE A C 1
ATOM 1399 O O . ILE A 1 177 ? -13.042 10.075 5.455 1.00 93.94 177 ILE A O 1
ATOM 1403 N N . HIS A 1 178 ? -11.766 8.644 4.294 1.00 91.62 178 HIS A N 1
ATOM 1404 C CA . HIS A 1 178 ? -11.904 7.553 5.267 1.00 91.62 178 HIS A CA 1
ATOM 1405 C C . HIS A 1 178 ? -11.413 7.965 6.660 1.00 91.62 178 HIS A C 1
ATOM 1407 O O . HIS A 1 178 ? -12.076 7.698 7.668 1.00 91.62 178 HIS A O 1
ATOM 1413 N N . GLY A 1 179 ? -10.285 8.674 6.720 1.00 91.19 179 GLY A N 1
ATOM 1414 C CA . GLY A 1 179 ? -9.786 9.248 7.960 1.00 91.19 179 GLY A CA 1
ATOM 1415 C C . GLY A 1 179 ? -10.774 10.236 8.590 1.00 91.19 179 GLY A C 1
ATOM 1416 O O . GLY A 1 179 ? -11.036 10.150 9.791 1.00 91.19 179 GLY A O 1
ATOM 1417 N N . LEU A 1 180 ? -11.391 11.117 7.797 1.00 93.38 180 LEU A N 1
ATOM 1418 C CA . LEU A 1 180 ? -12.390 12.079 8.278 1.00 93.38 180 LEU A CA 1
ATOM 1419 C C . LEU A 1 180 ? -13.682 11.399 8.749 1.00 93.38 180 LEU A C 1
ATOM 1421 O O . LEU A 1 180 ? -14.205 11.746 9.809 1.00 93.38 180 LEU A O 1
ATOM 1425 N N . MET A 1 181 ? -14.165 10.392 8.019 1.00 92.81 181 MET A N 1
ATOM 1426 C CA . MET A 1 181 ? -15.341 9.601 8.396 1.00 92.81 181 MET A CA 1
ATOM 1427 C C . MET A 1 181 ? -15.175 8.996 9.792 1.00 92.81 181 MET A C 1
ATOM 1429 O O . MET A 1 181 ? -16.107 9.051 10.594 1.00 92.81 181 MET A O 1
ATOM 1433 N N . SER A 1 182 ? -13.977 8.496 10.124 1.00 91.75 182 SER A N 1
ATOM 1434 C CA . SER A 1 182 ? -13.691 7.978 11.469 1.00 91.75 182 SER A CA 1
ATOM 1435 C C . SER A 1 182 ? -13.883 9.037 12.565 1.00 91.75 182 SER A C 1
ATOM 1437 O O . SER A 1 182 ? -14.398 8.725 13.636 1.00 91.75 182 SER A O 1
ATOM 1439 N N . GLN A 1 183 ? -13.532 10.302 12.306 1.00 92.06 183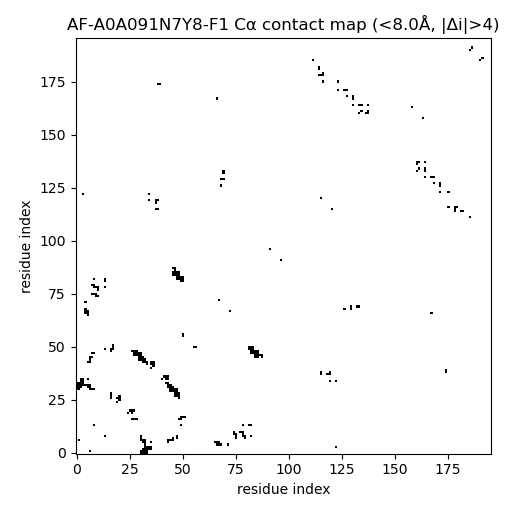 GLN A N 1
ATOM 1440 C CA . GLN A 1 183 ? -13.694 11.389 13.278 1.00 92.06 183 GLN A CA 1
ATOM 1441 C C . GLN A 1 183 ? -15.158 11.779 13.451 1.00 92.06 183 GLN A C 1
ATOM 1443 O O . GLN A 1 183 ? -15.615 11.942 14.579 1.00 92.06 183 GLN A O 1
ATOM 1448 N N . VAL A 1 184 ? -15.903 11.869 12.348 1.00 93.69 184 VAL A N 1
ATOM 1449 C CA . VAL A 1 184 ? -17.338 12.184 12.376 1.00 93.69 184 VAL A CA 1
ATOM 1450 C C . VAL A 1 184 ? -18.116 11.114 13.143 1.00 93.69 184 VAL A C 1
ATOM 1452 O O . VAL A 1 184 ? -18.983 11.448 13.946 1.00 93.69 184 VAL A O 1
ATOM 1455 N N . ILE A 1 185 ? -17.785 9.832 12.952 1.00 92.19 185 ILE A N 1
ATOM 1456 C CA . ILE A 1 185 ? -18.400 8.734 13.712 1.00 92.19 185 ILE A CA 1
ATOM 1457 C C . ILE A 1 185 ? -18.133 8.901 15.213 1.00 92.19 185 ILE A C 1
ATOM 1459 O O . ILE A 1 185 ? -19.063 8.797 16.010 1.00 92.19 185 ILE A O 1
ATOM 1463 N N . LYS A 1 186 ? -16.889 9.201 15.607 1.00 92.38 186 LYS A N 1
ATOM 1464 C CA . LYS A 1 186 ? -16.535 9.421 17.019 1.00 92.38 186 LYS A CA 1
ATOM 1465 C C . LYS A 1 186 ? -17.278 10.614 17.618 1.00 92.38 186 LYS A C 1
ATOM 1467 O O . LYS A 1 186 ? -17.816 10.492 18.714 1.00 92.38 186 LYS A O 1
ATOM 1472 N N . ASP A 1 187 ? -17.369 11.726 16.892 1.00 93.12 187 ASP A N 1
ATOM 1473 C CA . ASP A 1 187 ? -18.127 12.899 17.337 1.00 93.12 187 ASP A CA 1
ATOM 1474 C C . ASP A 1 187 ? -19.600 12.554 17.597 1.00 93.12 187 ASP A C 1
ATOM 1476 O O . ASP A 1 187 ? -20.142 12.846 18.663 1.00 93.12 187 ASP A O 1
ATOM 1480 N N . LYS A 1 188 ? -20.232 11.840 16.660 1.00 93.56 188 LYS A N 1
ATOM 1481 C CA . LYS A 1 188 ? -21.631 11.418 16.786 1.00 93.56 188 LYS A CA 1
ATOM 1482 C C . LYS A 1 188 ? -21.867 10.446 17.937 1.00 93.56 188 LYS A C 1
ATOM 1484 O O . LYS A 1 188 ? -22.906 10.535 18.581 1.00 93.56 188 LYS A O 1
ATOM 1489 N N . LEU A 1 189 ? -20.932 9.530 18.187 1.00 91.56 189 LEU A N 1
ATOM 1490 C CA . LEU A 1 189 ? -21.058 8.532 19.250 1.00 91.56 189 LEU A CA 1
ATOM 1491 C C . LEU A 1 189 ? -20.841 9.116 20.648 1.00 91.56 189 LEU A C 1
ATOM 1493 O O . LEU A 1 189 ? -21.513 8.689 21.583 1.00 91.56 189 LEU A O 1
ATOM 1497 N N . PHE A 1 190 ? -19.896 10.048 20.802 1.00 92.38 190 PHE A N 1
ATOM 1498 C CA . PHE A 1 190 ? -19.410 10.446 22.127 1.00 92.38 190 PHE A CA 1
ATOM 1499 C C . PHE A 1 190 ? -19.700 11.901 22.501 1.00 92.38 190 PHE A C 1
ATOM 1501 O O . PHE A 1 190 ? -19.865 12.185 23.683 1.00 92.38 190 PHE A O 1
ATOM 1508 N N . ASN A 1 191 ? -19.792 12.816 21.532 1.00 92.62 191 ASN A N 1
ATOM 1509 C CA . ASN A 1 191 ? -19.918 14.250 21.817 1.00 92.62 191 ASN A CA 1
ATOM 1510 C C . ASN A 1 191 ? -21.363 14.748 21.716 1.00 92.62 191 ASN A C 1
ATOM 1512 O O . ASN A 1 191 ? -21.732 15.704 22.389 1.00 92.62 191 ASN A O 1
ATOM 1516 N N . GLN A 1 192 ? -22.202 14.098 20.904 1.00 92.12 192 GLN A N 1
ATOM 1517 C CA . GLN A 1 192 ? -23.609 14.486 20.710 1.00 92.12 192 GLN A CA 1
ATOM 1518 C C . GLN A 1 192 ? -24.557 13.808 21.706 1.00 92.12 192 GLN A C 1
ATOM 1520 O O . GLN A 1 192 ? -25.698 13.478 21.384 1.00 92.12 192 GLN A O 1
ATOM 1525 N N . ILE A 1 193 ? -24.072 13.600 22.928 1.00 90.31 193 ILE A N 1
ATOM 1526 C CA . ILE A 1 193 ? -24.845 13.095 24.058 1.00 90.31 193 ILE A CA 1
ATOM 1527 C C . ILE A 1 193 ? -25.047 14.299 24.981 1.00 90.31 193 ILE A C 1
ATOM 1529 O O . ILE A 1 193 ? -24.175 14.641 25.778 1.00 90.31 193 ILE A O 1
ATOM 1533 N N . ASN A 1 194 ? -26.168 15.002 24.822 1.00 87.06 194 ASN A N 1
ATOM 1534 C CA . ASN A 1 194 ? -26.491 16.124 25.701 1.00 87.06 194 ASN A CA 1
ATOM 1535 C C . ASN A 1 194 ? -26.741 15.606 27.122 1.00 87.06 194 ASN A C 1
ATOM 1537 O O . ASN A 1 194 ? -27.349 14.550 27.309 1.00 87.06 194 ASN A O 1
ATOM 1541 N N . ILE A 1 195 ? -26.294 16.368 28.118 1.00 76.62 195 ILE A N 1
ATOM 1542 C CA . ILE A 1 195 ? -26.690 16.143 29.508 1.00 76.62 195 ILE A CA 1
ATOM 1543 C C . ILE A 1 195 ? -28.189 16.465 29.581 1.00 76.62 195 ILE A C 1
ATOM 1545 O O . ILE A 1 195 ? -28.590 17.554 29.168 1.00 76.62 195 ILE A O 1
ATOM 1549 N N . ALA A 1 196 ? -28.991 15.486 30.008 1.00 60.41 196 ALA A N 1
ATOM 1550 C CA . ALA A 1 196 ? -30.433 15.638 30.202 1.00 60.41 196 ALA A CA 1
ATOM 1551 C C . ALA A 1 196 ? -30.757 16.683 31.278 1.00 60.41 196 ALA A C 1
ATOM 1553 O O . ALA A 1 196 ? -29.999 16.751 32.275 1.00 60.41 196 ALA A O 1
#

Secondary structure (DSSP, 8-state):
--TTT-S---HHHHHHHHHHHHHSSS--EEEE-HHHHHHHSS--EEEEEEPPTT---SSPPPPPP----HHHHHHHHHHGGGEEEEPP-----HHHHHHHHHHHHHHHHHHHH--HHHHTHHHHHHHHHHHHHHHHHHHHHHHHHS--TT-----TTS--HHHHHHHHHHHHHHHHHHHHHHHHHHIIIIIS----

Sequence (196 aa):
SHPGYGCWLSGIDVSTQMLNQQFQEPFVAVVIDPTRTISAGKVNLGAFRTYPKGYKPPDEGPSEYQTIPLNKIEDFGVHCKQYYALEVSYFKSSLDRKLLELLWNKYWVNTLSSSSLLTNADYTTGQVFDLSEKLEQSEAQLGRGSFMLGLETHDKKSEDKLAKATRDSCKTTIEAIHGLMSQVIKDKLFNQINIA

Organism: NCBI:txid57068

InterPro domains:
  IPR037518 MPN domain [PS50249] (1-54)
  IPR040961 Cop9 signalosome subunit 5 C-terminal domain [PF18323] (113-191)
  IPR050242 JAMM/MPN+ metalloenzymes, peptidase M67A [PTHR10410] (1-194)

Solvent-accessible surface area (backbone atoms only — not comparable to full-atom values): 11871 Å² total; per-residue (Å²): 109,33,74,70,49,46,60,75,55,44,64,67,50,47,55,52,50,48,53,43,44,71,78,48,68,89,58,75,49,72,30,36,11,64,52,47,18,57,54,68,73,44,90,40,69,37,38,36,45,62,61,59,92,91,63,76,80,73,89,76,74,88,73,84,89,70,76,56,48,74,97,47,42,62,52,39,70,73,30,57,84,48,42,48,80,52,91,84,82,86,85,75,53,80,62,54,53,53,50,53,55,60,46,43,80,70,49,55,62,56,73,73,68,60,56,50,61,70,78,45,39,70,58,56,54,50,52,51,54,48,47,51,55,43,46,53,56,28,50,55,51,52,72,69,64,76,74,75,83,90,66,94,71,89,70,93,72,76,71,59,50,55,61,51,41,50,53,46,52,51,50,57,51,50,38,53,47,56,29,48,52,56,51,54,52,46,42,61,73,66,65,71,63,75,86,130

pLDDT: mean 87.95, std 13.66, range [39.88, 97.94]